Protein AF-F6D2Q3-F1 (afdb_monomer_lite)

Structure (mmCIF, N/CA/C/O backbone):
data_AF-F6D2Q3-F1
#
_entry.id   AF-F6D2Q3-F1
#
loop_
_atom_site.group_PDB
_atom_site.id
_atom_site.type_symbol
_atom_site.label_atom_id
_atom_site.label_alt_id
_atom_site.label_comp_id
_atom_site.label_asym_id
_atom_site.label_entity_id
_atom_site.label_seq_id
_atom_site.pdbx_PDB_ins_code
_atom_site.Cartn_x
_atom_site.Cartn_y
_atom_site.Cartn_z
_atom_site.occupancy
_atom_site.B_iso_or_equiv
_atom_site.auth_seq_id
_atom_site.auth_comp_id
_atom_site.auth_asym_id
_atom_site.auth_atom_id
_atom_site.pdbx_PDB_model_num
ATOM 1 N N . MET A 1 1 ? 29.803 0.596 -17.235 1.00 43.03 1 MET A N 1
ATOM 2 C CA . MET A 1 1 ? 29.755 -0.246 -16.021 1.00 43.03 1 MET A CA 1
ATOM 3 C C . MET A 1 1 ? 28.294 -0.286 -15.632 1.00 43.03 1 MET A C 1
ATOM 5 O O . MET A 1 1 ? 27.778 0.778 -15.332 1.00 43.03 1 MET A O 1
ATOM 9 N N . ALA A 1 2 ? 27.632 -1.438 -15.751 1.00 51.28 2 ALA A N 1
ATOM 10 C CA . ALA A 1 2 ? 26.243 -1.588 -15.322 1.00 51.28 2 ALA A CA 1
ATOM 11 C C . ALA A 1 2 ? 26.193 -1.492 -13.790 1.00 51.28 2 ALA A C 1
ATOM 13 O O . ALA A 1 2 ? 27.008 -2.123 -13.107 1.00 51.28 2 ALA A O 1
ATOM 14 N N . TYR A 1 3 ? 25.307 -0.657 -13.254 1.00 60.78 3 TYR A N 1
ATOM 15 C CA . TYR A 1 3 ? 25.154 -0.464 -11.813 1.00 60.78 3 TYR A CA 1
ATOM 16 C C . TYR A 1 3 ? 24.375 -1.631 -11.191 1.00 60.78 3 TYR A C 1
ATOM 18 O O . TYR A 1 3 ? 23.244 -1.446 -10.776 1.00 60.78 3 TYR A O 1
ATOM 26 N N . GLY A 1 4 ? 24.989 -2.816 -11.102 1.00 62.34 4 GLY A N 1
ATOM 27 C CA . GLY A 1 4 ? 24.396 -4.014 -10.486 1.00 62.34 4 GLY A CA 1
ATOM 28 C C . GLY A 1 4 ? 23.267 -4.657 -11.303 1.00 62.34 4 GLY A C 1
ATOM 29 O O . GLY A 1 4 ? 22.676 -4.021 -12.173 1.00 62.34 4 GLY A O 1
ATOM 30 N N . ASP A 1 5 ? 22.966 -5.925 -11.015 1.00 84.12 5 ASP A N 1
ATOM 31 C CA . ASP A 1 5 ? 21.833 -6.621 -11.632 1.00 84.12 5 ASP A CA 1
ATOM 32 C C . ASP A 1 5 ? 20.579 -6.320 -10.801 1.00 84.12 5 ASP A C 1
ATOM 34 O O . ASP A 1 5 ? 20.365 -6.890 -9.725 1.00 84.12 5 ASP A O 1
ATOM 38 N N . TRP A 1 6 ? 19.772 -5.370 -11.273 1.00 92.12 6 TRP A N 1
ATOM 39 C CA . TRP A 1 6 ? 18.524 -4.987 -10.619 1.00 92.12 6 TRP A CA 1
ATOM 40 C C . TRP A 1 6 ? 17.323 -5.643 -11.278 1.00 92.12 6 TRP A C 1
ATOM 42 O O . TRP A 1 6 ? 17.236 -5.759 -12.497 1.00 92.12 6 TRP A O 1
ATOM 52 N N . THR A 1 7 ? 16.352 -6.024 -10.457 1.00 94.44 7 THR A N 1
ATOM 53 C CA . THR A 1 7 ? 15.032 -6.465 -10.914 1.00 94.44 7 THR A CA 1
ATOM 54 C C . THR A 1 7 ? 13.964 -5.601 -10.259 1.00 94.44 7 THR A C 1
ATOM 56 O O . THR A 1 7 ? 13.900 -5.529 -9.034 1.00 94.44 7 THR A O 1
ATOM 59 N N . ILE A 1 8 ? 13.112 -4.959 -11.054 1.00 95.31 8 ILE A N 1
ATOM 60 C CA . ILE A 1 8 ? 12.055 -4.040 -10.620 1.00 95.31 8 ILE A CA 1
ATOM 61 C C . ILE A 1 8 ? 10.713 -4.655 -11.013 1.00 95.31 8 ILE A C 1
ATOM 63 O O . ILE A 1 8 ? 10.400 -4.780 -12.194 1.00 95.31 8 ILE A O 1
ATOM 67 N N . GLY A 1 9 ? 9.928 -5.108 -10.032 1.00 92.56 9 GLY A N 1
ATOM 68 C CA . GLY A 1 9 ? 8.623 -5.725 -10.302 1.00 92.56 9 GLY A CA 1
ATOM 69 C C . GLY A 1 9 ? 8.695 -7.006 -11.142 1.00 92.56 9 GLY A C 1
ATOM 70 O O . GLY A 1 9 ? 7.725 -7.368 -11.795 1.00 92.56 9 GLY A O 1
ATOM 71 N N . GLY A 1 10 ? 9.842 -7.693 -11.127 1.00 92.69 10 GLY A N 1
ATOM 72 C CA . GLY A 1 10 ? 10.096 -8.882 -11.948 1.00 92.69 10 GLY A CA 1
ATOM 73 C C . GLY A 1 10 ? 10.694 -8.594 -13.329 1.00 92.69 10 GLY A C 1
ATOM 74 O O . GLY A 1 10 ? 10.955 -9.540 -14.066 1.00 92.69 10 GLY A O 1
ATOM 75 N N . ILE A 1 11 ? 10.943 -7.327 -13.670 1.00 93.00 11 ILE A N 1
ATOM 76 C CA . ILE A 1 11 ? 11.552 -6.910 -14.938 1.00 93.00 11 ILE A CA 1
ATOM 77 C C . ILE A 1 11 ? 12.986 -6.449 -14.681 1.00 93.00 11 ILE A C 1
ATOM 79 O O . ILE A 1 11 ? 13.247 -5.726 -13.721 1.00 93.00 11 ILE A O 1
ATOM 83 N N . VAL A 1 12 ? 13.915 -6.863 -15.538 1.00 92.44 12 VAL A N 1
ATOM 84 C CA . VAL A 1 12 ? 15.300 -6.378 -15.538 1.00 92.44 12 VAL A CA 1
ATOM 85 C C . VAL A 1 12 ? 15.390 -5.256 -16.573 1.00 92.44 12 VAL A C 1
ATOM 87 O O . VAL A 1 12 ? 15.172 -5.552 -17.747 1.00 92.44 12 VAL A O 1
ATOM 90 N N . PRO A 1 13 ? 15.666 -3.997 -16.180 1.00 91.62 13 PRO A N 1
ATOM 91 C CA . PRO A 1 13 ? 15.904 -2.926 -17.146 1.00 91.62 13 PRO A CA 1
ATOM 92 C C . PRO A 1 13 ? 17.100 -3.278 -18.031 1.00 91.62 13 PRO A C 1
ATOM 94 O O . PRO A 1 13 ? 18.104 -3.783 -17.520 1.00 91.62 13 PRO A O 1
ATOM 97 N N . CYS A 1 14 ? 17.036 -2.998 -19.331 1.00 90.06 14 CYS A N 1
ATOM 98 C CA . CYS A 1 14 ? 18.114 -3.385 -20.238 1.00 90.06 14 CYS A CA 1
ATOM 99 C C . CYS A 1 14 ? 19.441 -2.699 -19.909 1.00 90.06 14 CYS A C 1
ATOM 101 O O . CYS A 1 14 ? 20.503 -3.305 -20.069 1.00 90.06 14 CYS A O 1
ATOM 103 N N . ASN A 1 15 ? 19.398 -1.453 -19.427 1.00 90.25 15 ASN A N 1
ATOM 104 C CA . ASN A 1 15 ? 20.582 -0.748 -18.967 1.00 90.25 15 ASN A CA 1
ATOM 105 C C . ASN A 1 15 ? 20.250 0.310 -17.905 1.00 90.25 15 ASN A C 1
ATOM 107 O O . ASN A 1 15 ? 19.375 1.153 -18.098 1.00 90.25 15 ASN A O 1
ATOM 111 N N . ILE A 1 16 ? 21.006 0.293 -16.805 1.00 91.94 16 ILE A N 1
ATOM 112 C CA . ILE A 1 16 ? 20.955 1.295 -15.733 1.00 91.94 16 ILE A CA 1
ATOM 113 C C . ILE A 1 16 ? 22.277 2.063 -15.758 1.00 91.94 16 ILE A C 1
ATOM 115 O O . ILE A 1 16 ? 23.339 1.516 -15.439 1.00 91.94 16 ILE A O 1
ATOM 119 N N . GLU A 1 17 ? 22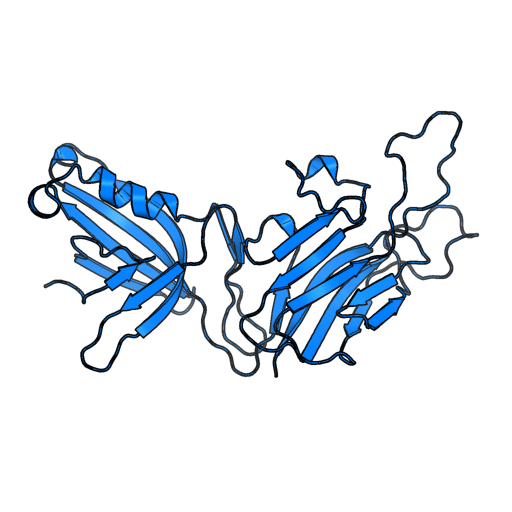.211 3.339 -16.135 1.00 90.94 17 GLU A N 1
ATOM 120 C CA . GLU A 1 17 ? 23.372 4.225 -16.233 1.00 90.94 17 GLU A CA 1
ATOM 121 C C . GLU A 1 17 ? 23.827 4.735 -14.874 1.00 90.94 17 GLU A C 1
ATOM 123 O O . GLU A 1 17 ? 25.025 4.915 -14.658 1.00 90.94 17 GLU A O 1
ATOM 128 N N . SER A 1 18 ? 22.886 5.005 -13.971 1.00 91.75 18 SER A N 1
ATOM 129 C CA . SER A 1 18 ? 23.170 5.408 -12.597 1.00 91.75 18 SER A CA 1
ATOM 130 C C . SER A 1 18 ? 21.940 5.250 -11.705 1.00 91.75 18 SER A C 1
ATOM 132 O O . SER A 1 18 ? 20.841 4.954 -12.171 1.00 91.75 18 SER A O 1
ATOM 134 N N . LEU A 1 19 ? 22.139 5.421 -10.399 1.00 92.69 19 LEU A N 1
ATOM 135 C CA . LEU A 1 19 ? 21.089 5.296 -9.401 1.00 92.69 19 LEU A CA 1
ATOM 136 C C . LEU A 1 19 ? 21.297 6.307 -8.272 1.00 92.69 19 LEU A C 1
ATOM 138 O O . LEU A 1 19 ? 22.409 6.460 -7.759 1.00 92.69 19 LEU A O 1
ATOM 142 N N . GLU A 1 20 ? 20.207 6.940 -7.854 1.00 94.38 20 GLU A N 1
ATOM 143 C CA . GLU A 1 20 ? 20.144 7.833 -6.703 1.00 94.38 20 GLU A CA 1
ATOM 144 C C . GLU A 1 20 ? 19.273 7.203 -5.606 1.00 94.38 20 GLU A C 1
ATOM 146 O O . GLU A 1 20 ? 18.170 6.728 -5.868 1.00 94.38 20 GLU A O 1
ATOM 151 N N . LYS A 1 21 ? 19.764 7.179 -4.358 1.00 92.00 21 LYS A N 1
ATOM 152 C CA . LYS A 1 21 ? 18.972 6.771 -3.184 1.00 92.00 21 LYS A CA 1
ATOM 153 C C . LYS A 1 21 ? 18.791 7.985 -2.275 1.00 92.00 21 LYS A C 1
ATOM 155 O O . LYS A 1 21 ? 19.776 8.485 -1.731 1.00 92.00 21 LYS A O 1
ATOM 160 N N . ASP A 1 22 ? 17.549 8.396 -2.045 1.00 92.62 22 ASP A N 1
ATOM 161 C CA . ASP A 1 22 ? 17.174 9.351 -1.003 1.00 92.62 22 ASP A CA 1
ATOM 162 C C . ASP A 1 22 ? 16.583 8.585 0.192 1.00 92.62 22 ASP A C 1
ATOM 164 O O . ASP A 1 22 ? 15.390 8.267 0.212 1.00 92.62 22 ASP A O 1
ATOM 168 N N . PRO A 1 23 ? 17.385 8.271 1.225 1.00 86.94 23 PRO A N 1
ATOM 169 C CA . PRO A 1 23 ? 16.904 7.521 2.378 1.00 86.94 23 PRO A CA 1
ATOM 170 C C . PRO A 1 23 ? 15.973 8.325 3.294 1.00 86.94 23 PRO A C 1
ATOM 172 O O . PRO A 1 23 ? 15.258 7.723 4.097 1.00 86.94 23 PRO A O 1
ATOM 175 N N . ILE A 1 24 ? 15.976 9.661 3.209 1.00 85.25 24 ILE A N 1
ATOM 176 C CA . ILE A 1 24 ? 15.128 10.523 4.043 1.00 85.25 24 ILE A CA 1
ATOM 177 C C . ILE A 1 24 ? 13.691 10.449 3.543 1.00 85.25 24 ILE A C 1
ATOM 179 O O . ILE A 1 24 ? 12.775 10.252 4.345 1.00 85.25 24 ILE A O 1
ATOM 183 N N . ASN A 1 25 ? 13.505 10.553 2.228 1.00 87.69 25 ASN A N 1
ATOM 184 C CA . ASN A 1 25 ? 12.195 10.427 1.593 1.00 87.69 25 ASN A CA 1
ATOM 185 C C . ASN A 1 25 ? 11.858 8.981 1.204 1.00 87.69 25 ASN A C 1
ATOM 187 O O . ASN A 1 25 ? 10.707 8.688 0.899 1.00 87.69 25 ASN A O 1
ATOM 191 N N . ARG A 1 26 ? 12.833 8.068 1.327 1.00 93.25 26 ARG A N 1
ATOM 192 C CA . ARG A 1 26 ? 12.727 6.635 1.010 1.00 93.25 26 ARG A CA 1
ATOM 193 C C . ARG A 1 26 ? 12.394 6.421 -0.462 1.00 93.25 26 ARG A C 1
ATOM 195 O O . ARG A 1 26 ? 11.489 5.664 -0.806 1.00 93.25 26 ARG A O 1
ATOM 202 N N . ILE A 1 27 ? 13.147 7.111 -1.308 1.00 95.44 27 ILE A N 1
ATOM 203 C CA . ILE A 1 27 ? 13.016 7.080 -2.759 1.00 95.44 27 ILE A CA 1
ATOM 204 C C . ILE A 1 27 ? 14.290 6.479 -3.354 1.00 95.44 27 ILE A C 1
ATOM 206 O O . ILE A 1 27 ? 15.398 6.741 -2.880 1.00 95.44 27 ILE A O 1
ATOM 210 N N . ILE A 1 28 ? 14.123 5.652 -4.377 1.00 95.44 28 ILE A N 1
ATOM 211 C CA . ILE A 1 28 ? 15.188 5.202 -5.267 1.00 95.44 28 ILE A CA 1
ATOM 212 C C . ILE A 1 28 ? 14.817 5.673 -6.669 1.00 95.44 28 ILE A C 1
ATOM 214 O O . ILE A 1 28 ? 13.726 5.363 -7.151 1.00 95.44 28 ILE A O 1
ATOM 218 N N . THR A 1 29 ? 15.731 6.391 -7.310 1.00 96.88 29 THR A N 1
ATOM 219 C CA . THR A 1 29 ? 15.611 6.798 -8.708 1.00 96.88 29 THR A CA 1
ATOM 220 C C . THR A 1 29 ? 16.605 6.002 -9.538 1.00 96.88 29 THR A C 1
ATOM 222 O O . THR A 1 29 ? 17.806 6.006 -9.255 1.00 96.88 29 THR A O 1
ATOM 225 N N . PHE A 1 30 ? 16.101 5.305 -10.550 1.00 96.06 30 PHE A N 1
ATOM 226 C CA . PHE A 1 30 ? 16.911 4.598 -11.535 1.00 96.06 30 PHE A CA 1
ATOM 227 C C . PHE A 1 30 ? 17.004 5.452 -12.788 1.00 96.06 30 PHE A C 1
ATOM 229 O O . PHE A 1 30 ? 15.969 5.762 -13.368 1.00 96.06 30 PHE A O 1
ATOM 236 N N . HIS A 1 31 ? 18.223 5.792 -13.197 1.00 95.00 31 HIS A N 1
ATOM 237 C CA . HIS A 1 31 ? 18.485 6.461 -14.465 1.00 95.00 31 HIS A CA 1
ATOM 238 C C . HIS A 1 31 ? 18.822 5.388 -15.499 1.00 95.00 31 HIS A C 1
ATOM 240 O O . HIS A 1 31 ? 19.898 4.779 -15.446 1.00 95.00 31 HIS A O 1
ATOM 246 N N . CYS A 1 32 ? 17.880 5.117 -16.391 1.00 93.62 32 CYS A N 1
ATOM 247 C CA . CYS A 1 32 ? 17.916 4.004 -17.327 1.00 93.62 32 CYS A CA 1
ATOM 248 C C . CYS A 1 32 ? 18.029 4.483 -18.774 1.00 93.62 32 CYS A C 1
ATOM 250 O O . CYS A 1 32 ? 17.691 5.619 -19.113 1.00 93.62 32 CYS A O 1
ATOM 252 N N . VAL A 1 33 ? 18.459 3.566 -19.638 1.00 92.88 33 VAL A N 1
ATOM 253 C CA . VAL A 1 33 ? 18.417 3.733 -21.092 1.00 92.88 33 VAL A CA 1
ATOM 254 C C . VAL A 1 33 ? 17.812 2.490 -21.703 1.00 92.88 33 VAL A C 1
ATOM 256 O O . VAL A 1 33 ? 18.384 1.411 -21.560 1.00 92.88 33 VAL A O 1
ATOM 259 N N . ALA A 1 34 ? 16.695 2.672 -22.402 1.00 92.38 34 ALA A N 1
ATOM 260 C CA . ALA A 1 34 ? 16.106 1.674 -23.278 1.00 92.38 34 ALA A CA 1
ATOM 261 C C . ALA A 1 34 ? 16.750 1.821 -24.658 1.00 92.38 34 ALA A C 1
ATOM 263 O O . ALA A 1 34 ? 16.515 2.819 -25.333 1.00 92.38 34 ALA A O 1
ATOM 264 N N . ASP A 1 35 ? 17.589 0.868 -25.050 1.00 90.00 35 ASP A N 1
ATOM 265 C CA . ASP A 1 35 ? 18.345 0.896 -26.307 1.00 90.00 35 ASP A CA 1
ATOM 266 C C . ASP A 1 35 ? 17.835 -0.211 -27.237 1.00 90.00 35 ASP A C 1
ATOM 268 O O . ASP A 1 35 ? 17.754 -1.376 -26.833 1.00 90.00 35 ASP A O 1
ATOM 272 N N . TYR A 1 36 ? 17.480 0.154 -28.469 1.00 88.88 36 TYR A N 1
ATOM 273 C CA . TYR A 1 36 ? 16.934 -0.760 -29.467 1.00 88.88 36 TYR A CA 1
ATOM 274 C C . TYR A 1 36 ? 17.883 -1.928 -29.759 1.00 88.88 36 TYR A C 1
ATOM 276 O O . TYR A 1 36 ? 17.439 -3.073 -29.819 1.00 88.88 36 TYR A O 1
ATOM 284 N N . ASP A 1 37 ? 19.187 -1.672 -29.896 1.00 85.75 37 ASP A N 1
ATOM 285 C CA . ASP A 1 37 ? 20.172 -2.703 -30.240 1.00 85.75 37 ASP A CA 1
ATOM 286 C C . ASP A 1 37 ? 20.348 -3.721 -29.102 1.00 85.75 37 ASP A C 1
ATOM 288 O O . ASP A 1 37 ? 20.705 -4.878 -29.342 1.00 85.75 37 ASP A O 1
ATOM 292 N N . LEU A 1 38 ? 20.094 -3.306 -27.856 1.00 84.44 38 LEU A N 1
ATOM 293 C CA . LEU A 1 38 ? 20.132 -4.184 -26.684 1.00 84.44 38 LEU A CA 1
ATOM 294 C C . LEU A 1 38 ? 18.818 -4.944 -26.472 1.00 84.44 38 LEU A C 1
ATOM 296 O O . LEU A 1 38 ? 18.845 -6.087 -26.011 1.00 84.44 38 LEU A O 1
ATOM 300 N N . LEU A 1 39 ? 17.686 -4.312 -26.780 1.00 86.75 39 LEU A N 1
ATOM 301 C CA . LEU A 1 39 ? 16.348 -4.870 -26.581 1.00 86.75 39 LEU A CA 1
ATOM 302 C C . LEU A 1 39 ? 15.875 -5.751 -27.746 1.00 86.75 39 LEU A C 1
ATOM 304 O O . LEU A 1 39 ? 15.015 -6.605 -27.534 1.00 86.75 39 LEU A O 1
ATOM 308 N N . ASP A 1 40 ? 16.402 -5.532 -28.956 1.00 87.06 40 ASP A N 1
ATOM 309 C CA . ASP A 1 40 ? 15.858 -6.048 -30.226 1.00 87.06 40 ASP A CA 1
ATOM 310 C C . ASP A 1 40 ? 14.348 -5.744 -30.372 1.00 87.06 40 ASP A C 1
ATOM 312 O O . ASP A 1 40 ? 13.553 -6.543 -30.873 1.00 87.06 40 ASP A O 1
ATOM 316 N N . ALA A 1 41 ? 13.929 -4.585 -29.852 1.00 88.25 41 ALA A N 1
ATOM 317 C CA . ALA A 1 41 ? 12.547 -4.122 -29.798 1.00 88.25 41 ALA A CA 1
ATOM 318 C C . ALA A 1 41 ? 12.489 -2.595 -29.640 1.00 88.25 41 ALA A C 1
ATOM 320 O O . ALA A 1 41 ? 13.456 -1.970 -29.211 1.00 88.25 41 ALA A O 1
ATOM 321 N N . ASP A 1 42 ? 11.329 -1.999 -29.939 1.00 90.12 42 ASP A N 1
ATOM 322 C CA . ASP A 1 42 ? 11.083 -0.571 -29.696 1.00 90.12 42 ASP A CA 1
ATOM 323 C C . ASP A 1 42 ? 11.341 -0.234 -28.208 1.00 90.12 42 ASP A C 1
ATOM 325 O O . ASP A 1 42 ? 10.671 -0.835 -27.350 1.00 90.12 42 ASP A O 1
ATOM 329 N N . PRO A 1 43 ? 12.244 0.722 -27.892 1.00 91.81 43 PRO A N 1
ATOM 330 C CA . PRO A 1 43 ? 12.537 1.180 -26.531 1.00 91.81 43 PRO A CA 1
ATOM 331 C C . PRO A 1 43 ? 11.298 1.495 -25.683 1.00 91.81 43 PRO A C 1
ATOM 333 O O . PRO A 1 43 ? 11.275 1.258 -24.473 1.00 91.81 43 PRO A O 1
ATOM 336 N N . ARG A 1 44 ? 10.218 1.970 -26.316 1.00 93.38 44 ARG A N 1
ATOM 337 C CA . ARG A 1 44 ? 8.947 2.297 -25.648 1.00 93.38 44 ARG A CA 1
ATOM 338 C C . ARG A 1 44 ? 8.277 1.082 -25.018 1.00 93.38 44 ARG A C 1
ATOM 340 O O . ARG A 1 44 ? 7.511 1.234 -24.070 1.00 93.38 44 ARG A O 1
ATOM 347 N N . THR A 1 45 ? 8.562 -0.118 -25.521 1.00 92.12 45 THR A N 1
ATOM 348 C CA . THR A 1 45 ? 7.987 -1.367 -25.008 1.00 92.12 45 THR A CA 1
ATOM 349 C C . THR A 1 45 ? 8.439 -1.632 -23.578 1.00 92.12 45 THR A C 1
ATOM 351 O O . THR A 1 45 ? 7.608 -1.966 -22.740 1.00 92.12 45 THR A O 1
ATOM 354 N N . GLU A 1 46 ? 9.728 -1.451 -23.281 1.00 93.00 46 GLU A N 1
ATOM 355 C CA . GLU A 1 46 ? 10.260 -1.614 -21.924 1.00 93.00 46 GLU A CA 1
ATOM 356 C C . GLU A 1 46 ? 9.661 -0.570 -20.974 1.00 93.00 46 GLU A C 1
ATOM 358 O O . GLU A 1 46 ? 9.135 -0.909 -19.914 1.00 93.00 46 GLU A O 1
ATOM 363 N N . ILE A 1 47 ? 9.678 0.697 -21.391 1.00 93.94 47 ILE A N 1
ATOM 364 C CA . ILE A 1 47 ? 9.166 1.826 -20.605 1.00 93.94 47 ILE A CA 1
ATOM 365 C C . ILE A 1 47 ? 7.691 1.609 -20.244 1.00 93.94 47 ILE A C 1
ATOM 367 O O . ILE A 1 47 ? 7.301 1.805 -19.092 1.00 93.94 47 ILE A O 1
ATOM 371 N N . ALA A 1 48 ? 6.881 1.133 -21.195 1.00 94.06 48 ALA A N 1
ATOM 372 C CA . ALA A 1 48 ? 5.468 0.841 -20.975 1.00 94.06 48 ALA A CA 1
ATOM 373 C C . ALA A 1 48 ? 5.232 -0.250 -19.916 1.00 94.06 48 ALA A C 1
ATOM 375 O O . ALA A 1 48 ? 4.206 -0.223 -19.236 1.00 94.06 48 ALA A O 1
ATOM 376 N N . LEU A 1 49 ? 6.163 -1.198 -19.737 1.00 94.56 49 LEU A N 1
ATOM 377 C CA . LEU A 1 49 ? 6.045 -2.208 -18.682 1.00 94.56 49 LEU A CA 1
ATOM 378 C C . LEU A 1 49 ? 6.193 -1.588 -17.288 1.00 94.56 49 LEU A C 1
ATOM 380 O O . LEU A 1 49 ? 5.462 -1.965 -16.371 1.00 94.56 49 LEU A O 1
ATOM 384 N N . PHE A 1 50 ? 7.114 -0.636 -17.124 1.00 95.94 50 PHE A N 1
ATOM 385 C CA . PHE A 1 50 ? 7.290 0.082 -15.861 1.00 95.94 50 PHE A CA 1
ATOM 386 C C . PHE A 1 50 ? 6.151 1.067 -15.601 1.00 95.94 50 PHE A C 1
ATOM 388 O O . PHE A 1 50 ? 5.645 1.124 -14.480 1.00 95.94 50 PHE A O 1
ATOM 395 N N . ASP A 1 51 ? 5.701 1.782 -16.633 1.00 94.00 51 ASP A N 1
ATOM 396 C CA . ASP A 1 51 ? 4.583 2.725 -16.532 1.00 94.00 51 ASP A CA 1
ATOM 397 C C . ASP A 1 51 ? 3.276 2.011 -16.145 1.00 94.00 51 ASP A C 1
ATOM 399 O O . ASP A 1 51 ? 2.532 2.477 -15.287 1.00 94.00 51 ASP A O 1
ATOM 403 N N . ALA A 1 52 ? 3.051 0.793 -16.652 1.00 92.88 52 ALA A N 1
ATOM 404 C CA . ALA A 1 52 ? 1.911 -0.041 -16.261 1.00 92.88 52 ALA A CA 1
ATOM 405 C C . ALA A 1 52 ? 1.917 -0.467 -14.776 1.00 92.88 52 ALA A C 1
ATOM 407 O O . ALA A 1 52 ? 0.890 -0.912 -14.258 1.00 92.88 52 ALA A O 1
ATOM 408 N N . MET A 1 53 ? 3.057 -0.362 -14.086 1.00 94.00 53 MET A N 1
ATOM 409 C CA . MET A 1 53 ? 3.174 -0.613 -12.646 1.00 94.00 53 MET A CA 1
ATOM 410 C C . MET A 1 53 ? 3.081 0.668 -11.804 1.00 94.00 53 MET A C 1
ATOM 412 O O . MET A 1 53 ? 2.989 0.565 -10.574 1.00 94.00 53 MET A O 1
ATOM 416 N N . ALA A 1 54 ? 3.115 1.848 -12.431 1.00 93.38 54 ALA A N 1
ATOM 417 C CA . ALA A 1 54 ? 3.102 3.125 -11.737 1.00 93.38 54 ALA A CA 1
ATOM 418 C C . ALA A 1 54 ? 1.795 3.336 -10.959 1.00 93.38 54 ALA A C 1
ATOM 420 O O . ALA A 1 54 ? 0.704 2.941 -11.370 1.00 93.38 54 ALA A O 1
ATOM 421 N N . CYS A 1 55 ? 1.922 3.947 -9.788 1.00 89.62 55 CYS A N 1
ATOM 422 C CA . CYS A 1 55 ? 0.826 4.237 -8.881 1.00 89.62 55 CYS A CA 1
ATOM 423 C C . CYS A 1 55 ? 0.409 5.699 -9.029 1.00 89.62 55 CYS A C 1
ATOM 425 O O . CYS A 1 55 ? 1.241 6.596 -9.092 1.00 89.62 55 CYS A O 1
ATOM 427 N N . GLN A 1 56 ? -0.897 5.951 -9.005 1.00 86.06 56 GLN A N 1
ATOM 428 C CA . GLN A 1 56 ? -1.454 7.305 -9.065 1.00 86.06 56 GLN A CA 1
ATOM 429 C C . GLN A 1 56 ? -1.249 8.071 -7.756 1.00 86.06 56 GLN A C 1
ATOM 431 O O . GLN A 1 56 ? -1.083 9.288 -7.761 1.00 86.06 56 GLN A O 1
ATOM 436 N N . ILE A 1 57 ? -1.304 7.356 -6.630 1.00 83.06 57 ILE A N 1
ATOM 437 C CA . ILE A 1 57 ? -1.059 7.896 -5.291 1.00 83.06 57 ILE A CA 1
ATOM 438 C C . ILE A 1 57 ? -0.151 6.923 -4.554 1.00 83.06 57 ILE A C 1
ATOM 440 O O . ILE A 1 57 ? -0.394 5.715 -4.576 1.00 83.06 57 ILE A O 1
ATOM 444 N N . ILE A 1 58 ? 0.859 7.461 -3.874 1.00 86.75 58 ILE A N 1
ATOM 445 C CA . ILE A 1 58 ? 1.717 6.729 -2.948 1.00 86.75 58 ILE A CA 1
ATOM 446 C C . ILE A 1 58 ? 1.783 7.513 -1.641 1.00 86.75 58 ILE A C 1
ATOM 448 O O . ILE A 1 58 ? 2.262 8.643 -1.615 1.00 86.75 58 ILE A O 1
ATOM 452 N N . ASN A 1 59 ? 1.365 6.883 -0.547 1.00 83.44 59 ASN A N 1
ATOM 453 C CA . ASN A 1 59 ? 1.684 7.341 0.799 1.00 83.44 59 ASN A CA 1
ATOM 454 C C . ASN A 1 59 ? 2.792 6.456 1.364 1.00 83.44 59 ASN A C 1
ATOM 456 O O . ASN A 1 59 ? 2.683 5.230 1.351 1.00 83.44 59 ASN A O 1
ATOM 460 N N . ASN A 1 60 ? 3.852 7.083 1.872 1.00 83.38 60 ASN A N 1
ATOM 461 C CA . ASN A 1 60 ? 4.999 6.409 2.482 1.00 83.38 60 ASN A CA 1
ATOM 462 C C . ASN A 1 60 ? 5.388 7.098 3.796 1.00 83.38 60 ASN A C 1
ATOM 464 O O . ASN A 1 60 ? 6.544 7.493 4.013 1.00 83.38 60 ASN A O 1
ATOM 468 N N . ASP A 1 61 ? 4.385 7.307 4.646 1.00 76.38 61 ASP A N 1
ATOM 469 C CA . ASP A 1 61 ? 4.526 8.067 5.880 1.00 76.38 61 ASP A CA 1
ATOM 470 C C . ASP A 1 61 ? 5.436 7.358 6.884 1.00 76.38 61 ASP A C 1
ATOM 472 O O . ASP A 1 61 ? 5.446 6.129 7.029 1.00 76.38 61 ASP A O 1
ATOM 476 N N . GLN A 1 62 ? 6.208 8.166 7.611 1.00 76.06 62 GLN A N 1
ATOM 477 C CA . GLN A 1 62 ? 7.042 7.677 8.694 1.00 76.06 62 GLN A CA 1
ATOM 478 C C . GLN A 1 62 ? 6.172 7.196 9.856 1.00 76.06 62 GLN A C 1
ATOM 480 O O . GLN A 1 62 ? 5.237 7.863 10.298 1.00 76.06 62 GLN A O 1
ATOM 485 N N . LEU A 1 63 ? 6.535 6.044 10.406 1.00 72.62 63 LEU A N 1
ATOM 486 C CA . LEU A 1 63 ? 5.804 5.429 11.505 1.00 72.62 63 LEU A CA 1
ATOM 487 C C . LEU A 1 63 ? 6.361 5.878 12.852 1.00 72.62 63 LEU A C 1
ATOM 489 O O . LEU A 1 63 ? 7.548 6.179 12.990 1.00 72.62 63 LEU A O 1
ATOM 493 N N . LEU A 1 64 ? 5.507 5.846 13.879 1.00 62.59 64 LEU A N 1
ATOM 494 C CA . LEU A 1 64 ? 5.823 6.337 15.228 1.00 62.59 64 LEU A CA 1
ATOM 495 C C . LEU A 1 64 ? 7.085 5.715 15.853 1.00 62.59 64 LEU A C 1
ATOM 497 O O . LEU A 1 64 ? 7.763 6.386 16.624 1.00 62.59 64 LEU A O 1
ATOM 501 N N . ASN A 1 65 ? 7.430 4.473 15.497 1.00 65.31 65 ASN A N 1
ATOM 502 C CA . ASN A 1 65 ? 8.602 3.755 16.022 1.00 65.31 65 ASN A CA 1
ATOM 503 C C . ASN A 1 65 ? 9.702 3.538 14.963 1.00 65.31 65 ASN A C 1
ATOM 505 O O . ASN A 1 65 ? 10.500 2.599 15.044 1.00 65.31 65 ASN A O 1
ATOM 509 N N . GLY A 1 66 ? 9.743 4.416 13.959 1.00 68.00 66 GLY A N 1
ATOM 510 C CA . GLY A 1 66 ? 10.627 4.296 12.807 1.00 68.00 66 GLY A CA 1
ATOM 511 C C . GLY A 1 66 ? 10.089 3.329 11.754 1.00 68.00 66 GLY A C 1
ATOM 512 O O . GLY A 1 66 ? 9.130 2.591 11.985 1.00 68.00 66 GLY A O 1
ATOM 513 N N . GLY A 1 67 ? 10.722 3.348 10.585 1.00 78.56 67 GLY A N 1
ATOM 514 C CA . GLY A 1 67 ? 10.214 2.669 9.399 1.00 78.56 67 GLY A CA 1
ATOM 515 C C . GLY A 1 67 ? 9.137 3.472 8.666 1.00 78.56 67 GLY A C 1
ATOM 516 O O . GLY A 1 67 ? 8.797 4.595 9.053 1.00 78.56 67 GLY A O 1
ATOM 517 N N . SER A 1 68 ? 8.594 2.867 7.619 1.00 83.06 68 SER A N 1
ATOM 518 C CA . SER A 1 68 ? 7.526 3.410 6.785 1.00 83.06 68 SER A CA 1
ATOM 519 C C . SER A 1 68 ? 6.670 2.278 6.228 1.00 83.06 68 SER A C 1
ATOM 521 O O . SER A 1 68 ? 7.081 1.114 6.249 1.00 83.06 68 SER A O 1
ATOM 523 N N . LYS A 1 69 ? 5.474 2.614 5.750 1.00 81.19 69 LYS A N 1
ATOM 524 C CA . LYS A 1 69 ? 4.576 1.664 5.097 1.00 81.19 69 LYS A CA 1
ATOM 525 C C . LYS A 1 69 ? 4.036 2.274 3.821 1.00 81.19 69 LYS A C 1
ATOM 527 O O . LYS A 1 69 ? 3.583 3.414 3.864 1.00 81.19 69 LYS A O 1
ATOM 532 N N . LEU A 1 70 ? 4.073 1.516 2.729 1.00 85.19 70 LEU A N 1
ATOM 533 C CA . LEU A 1 70 ? 3.491 1.953 1.474 1.00 85.19 70 LEU A CA 1
ATOM 534 C C . LEU A 1 70 ? 1.992 1.689 1.493 1.00 85.19 70 LEU A C 1
ATOM 536 O O . LEU A 1 70 ? 1.532 0.602 1.847 1.00 85.19 70 LEU A O 1
ATOM 540 N N . GLN A 1 71 ? 1.243 2.699 1.076 1.00 80.88 71 GLN A N 1
ATOM 541 C CA . GLN A 1 71 ? -0.161 2.588 0.715 1.00 80.88 71 GLN A CA 1
ATOM 542 C C . GLN A 1 71 ? -0.299 3.199 -0.678 1.00 80.88 71 GLN A C 1
ATOM 544 O O . GLN A 1 71 ? 0.136 4.331 -0.889 1.00 80.88 71 GLN A O 1
ATOM 549 N N . VAL A 1 72 ? -0.854 2.454 -1.636 1.00 83.75 72 VAL A N 1
ATOM 550 C CA . VAL A 1 72 ? -0.831 2.859 -3.052 1.00 83.75 72 VAL A CA 1
ATOM 551 C C . VAL A 1 72 ? -2.197 2.774 -3.717 1.00 83.75 72 VAL A C 1
ATOM 553 O O . VAL A 1 72 ? -2.962 1.860 -3.415 1.00 83.75 72 VAL A O 1
ATOM 556 N N . GLN A 1 73 ? -2.470 3.693 -4.647 1.00 80.06 73 GLN A N 1
ATOM 557 C CA . GLN A 1 73 ? -3.668 3.712 -5.494 1.00 80.06 73 GLN A CA 1
ATOM 558 C C . GLN A 1 73 ? -3.323 3.499 -6.966 1.00 80.06 73 GLN A C 1
ATOM 560 O O . GLN A 1 73 ? -2.374 4.093 -7.473 1.00 80.06 73 GLN A O 1
ATOM 565 N N . GLY A 1 74 ? -4.156 2.731 -7.677 1.00 77.25 74 GLY A N 1
ATOM 566 C CA . GLY A 1 74 ? -4.131 2.669 -9.144 1.00 77.25 74 GLY A CA 1
ATOM 567 C C . GLY A 1 74 ? -2.910 1.966 -9.746 1.00 77.25 74 GLY A C 1
ATOM 568 O O . GLY A 1 74 ? -2.702 2.081 -10.944 1.00 77.25 74 GLY A O 1
ATOM 569 N N . GLY A 1 75 ? -2.137 1.246 -8.929 1.00 83.56 75 GLY A N 1
ATOM 570 C CA . GLY A 1 75 ? -0.939 0.505 -9.320 1.00 83.56 75 GLY A CA 1
ATOM 571 C C . GLY A 1 75 ? -0.618 -0.600 -8.310 1.00 83.56 75 GLY A C 1
ATOM 572 O O . GLY A 1 75 ? -1.485 -1.002 -7.527 1.00 83.56 75 GLY A O 1
ATOM 573 N N . ASN A 1 76 ? 0.623 -1.094 -8.313 1.00 84.62 76 ASN A N 1
ATOM 574 C CA . ASN A 1 76 ? 1.017 -2.270 -7.533 1.00 84.62 76 ASN A CA 1
ATOM 575 C C . ASN A 1 76 ? 2.134 -1.969 -6.528 1.00 84.62 76 ASN A C 1
ATOM 577 O O . ASN A 1 76 ? 3.095 -1.265 -6.832 1.00 84.62 76 ASN A O 1
ATOM 581 N N . ILE A 1 77 ? 2.052 -2.603 -5.354 1.00 89.88 77 ILE A N 1
ATOM 582 C CA . ILE A 1 77 ? 3.237 -2.803 -4.518 1.00 89.88 77 ILE A CA 1
ATOM 583 C C . ILE A 1 77 ? 4.069 -3.899 -5.185 1.00 89.88 77 ILE A C 1
ATOM 585 O O . ILE A 1 77 ? 3.600 -5.020 -5.384 1.00 89.88 77 ILE A O 1
ATOM 589 N N . ILE A 1 78 ? 5.300 -3.561 -5.535 1.00 93.88 78 ILE A N 1
ATOM 590 C CA . ILE A 1 78 ? 6.254 -4.419 -6.226 1.00 93.88 78 ILE A CA 1
ATOM 591 C C . ILE A 1 78 ? 7.442 -4.751 -5.323 1.00 93.88 78 ILE A C 1
ATOM 593 O O . ILE A 1 78 ? 7.640 -4.172 -4.254 1.00 93.88 78 ILE A O 1
ATOM 597 N N . THR A 1 79 ? 8.262 -5.696 -5.773 1.00 95.12 79 THR A N 1
ATOM 598 C CA . THR A 1 79 ? 9.573 -5.955 -5.175 1.00 95.12 79 THR A CA 1
ATOM 599 C C . THR A 1 79 ? 10.658 -5.409 -6.090 1.00 95.12 79 THR A C 1
ATOM 601 O O . THR A 1 79 ? 10.659 -5.698 -7.287 1.00 95.12 79 THR A O 1
ATOM 604 N N . ILE A 1 80 ? 11.580 -4.635 -5.523 1.00 95.06 80 ILE A N 1
ATOM 605 C CA . ILE A 1 80 ? 12.826 -4.227 -6.174 1.00 95.06 80 ILE A CA 1
ATOM 606 C C . ILE A 1 80 ? 13.956 -5.041 -5.553 1.00 95.06 80 ILE A C 1
ATOM 608 O O . ILE A 1 80 ? 14.075 -5.088 -4.332 1.00 95.06 80 ILE A O 1
ATOM 612 N N . THR A 1 81 ? 14.771 -5.686 -6.378 1.00 94.19 81 THR A N 1
ATOM 613 C CA . THR A 1 81 ? 15.867 -6.556 -5.941 1.00 94.19 81 THR A CA 1
ATOM 614 C C . THR A 1 81 ? 17.185 -6.040 -6.493 1.00 94.19 81 THR A C 1
ATOM 616 O O . THR A 1 81 ? 17.298 -5.842 -7.699 1.00 94.19 81 THR A O 1
ATOM 619 N N . GLU A 1 82 ? 18.162 -5.838 -5.614 1.00 91.50 82 GLU A N 1
ATOM 620 C CA . GLU A 1 82 ? 19.566 -5.589 -5.942 1.00 91.50 82 GLU A CA 1
ATOM 621 C C . GLU A 1 82 ? 20.321 -6.911 -5.773 1.00 91.50 82 GLU A C 1
ATOM 623 O O . GLU A 1 82 ? 20.508 -7.368 -4.639 1.00 91.50 82 GLU A O 1
ATOM 628 N N . ALA A 1 83 ? 20.735 -7.550 -6.869 1.00 87.75 83 ALA A N 1
ATOM 629 C CA . ALA A 1 83 ? 21.547 -8.753 -6.761 1.00 87.75 83 ALA A CA 1
ATOM 630 C C . ALA A 1 83 ? 22.968 -8.369 -6.340 1.00 87.75 83 ALA A C 1
ATOM 632 O O . ALA A 1 83 ? 23.645 -7.576 -7.003 1.00 87.75 83 ALA A O 1
ATOM 633 N N . THR A 1 84 ? 23.440 -8.934 -5.229 1.00 83.69 84 THR A N 1
ATOM 634 C CA . THR A 1 84 ? 24.801 -8.682 -4.743 1.00 83.69 84 THR A CA 1
ATOM 635 C C . THR A 1 84 ? 25.564 -9.989 -4.557 1.00 83.69 84 THR A C 1
ATOM 637 O O . THR A 1 84 ? 24.965 -11.015 -4.226 1.00 83.69 84 THR A O 1
ATOM 640 N N . PRO A 1 85 ? 26.907 -9.983 -4.668 1.00 80.69 85 PRO A N 1
ATOM 641 C CA . PRO A 1 85 ? 27.713 -11.176 -4.402 1.00 80.69 85 PRO A CA 1
ATOM 642 C C . PRO A 1 85 ? 27.515 -11.776 -2.997 1.00 80.69 85 PRO A C 1
ATOM 644 O O . PRO A 1 85 ? 27.847 -12.939 -2.778 1.00 80.69 85 PRO A O 1
ATOM 647 N N . GLY A 1 86 ? 27.013 -10.987 -2.037 1.00 79.44 86 GLY A N 1
ATOM 648 C CA . GLY A 1 86 ? 26.746 -11.400 -0.656 1.00 79.44 86 GLY A CA 1
ATOM 649 C C . GLY A 1 86 ? 25.307 -11.854 -0.387 1.00 79.44 86 GLY A C 1
ATOM 650 O O . GLY A 1 86 ? 24.994 -12.162 0.763 1.00 79.44 86 GLY A O 1
ATOM 651 N N . GLY A 1 87 ? 24.456 -11.898 -1.416 1.00 82.75 87 GLY A N 1
ATOM 652 C CA . GLY A 1 87 ? 23.024 -12.176 -1.321 1.00 82.75 87 GLY A CA 1
ATOM 653 C C . GLY A 1 87 ? 22.170 -10.976 -1.729 1.00 82.75 87 GLY A C 1
ATOM 654 O O . GLY A 1 87 ? 22.582 -9.822 -1.598 1.00 82.75 87 GLY A O 1
ATOM 655 N N . ASP A 1 88 ? 20.979 -11.256 -2.238 1.00 88.62 88 ASP A N 1
ATOM 656 C CA . ASP A 1 88 ? 20.103 -10.233 -2.800 1.00 88.62 88 ASP A CA 1
ATOM 657 C C . ASP A 1 88 ? 19.525 -9.319 -1.713 1.00 88.62 88 ASP A C 1
ATOM 659 O O . ASP A 1 88 ? 19.099 -9.774 -0.646 1.00 88.62 88 ASP A O 1
ATOM 663 N N . ILE A 1 89 ? 19.485 -8.016 -1.995 1.00 89.56 89 ILE A N 1
ATOM 664 C CA . ILE A 1 89 ? 18.820 -7.025 -1.148 1.00 89.56 89 ILE A CA 1
ATOM 665 C C . ILE A 1 89 ? 17.467 -6.706 -1.777 1.00 89.56 89 ILE A C 1
ATOM 667 O O . ILE A 1 89 ? 17.396 -6.205 -2.896 1.00 89.56 89 ILE A O 1
ATOM 671 N N . THR A 1 90 ? 16.386 -6.977 -1.048 1.00 91.06 90 THR A N 1
ATOM 672 C CA . THR A 1 90 ? 15.016 -6.759 -1.528 1.00 91.06 90 THR A CA 1
ATOM 673 C C . THR A 1 90 ? 14.354 -5.574 -0.838 1.00 91.06 90 THR A C 1
ATOM 675 O O . THR A 1 90 ? 14.401 -5.451 0.389 1.00 91.06 90 THR A O 1
ATOM 678 N N . TYR A 1 91 ? 13.642 -4.771 -1.616 1.00 91.94 91 TYR A N 1
ATOM 679 C CA . TYR A 1 91 ? 12.834 -3.646 -1.172 1.00 91.94 91 TYR A CA 1
ATOM 680 C C . TYR A 1 91 ? 11.371 -3.892 -1.549 1.00 91.94 91 TYR A C 1
ATOM 682 O O . TYR A 1 91 ? 11.068 -4.215 -2.696 1.00 91.94 91 TYR A O 1
ATOM 690 N N . THR A 1 92 ? 10.453 -3.712 -0.597 1.00 92.31 92 THR A N 1
ATOM 691 C CA . THR A 1 92 ? 9.024 -3.548 -0.908 1.00 92.31 92 THR A CA 1
ATOM 692 C C . THR A 1 92 ? 8.825 -2.116 -1.380 1.00 92.31 92 THR A C 1
ATOM 694 O O . THR A 1 92 ? 9.146 -1.192 -0.634 1.00 92.31 92 THR A O 1
ATOM 697 N N . ALA A 1 93 ? 8.370 -1.930 -2.615 1.00 94.81 93 ALA A N 1
ATOM 698 C CA . ALA A 1 93 ? 8.393 -0.640 -3.288 1.00 94.81 93 ALA A CA 1
ATOM 699 C C . ALA A 1 93 ? 7.133 -0.383 -4.120 1.00 94.81 93 ALA A C 1
ATOM 701 O O . ALA A 1 93 ? 6.331 -1.283 -4.349 1.00 94.81 93 ALA A O 1
ATOM 702 N N . ALA A 1 94 ? 6.971 0.848 -4.584 1.00 95.25 94 ALA A N 1
ATOM 703 C CA . ALA A 1 94 ? 5.951 1.241 -5.544 1.00 95.25 94 ALA A CA 1
ATOM 704 C C . ALA A 1 94 ? 6.500 2.338 -6.456 1.00 95.25 94 ALA A C 1
ATOM 706 O O . ALA A 1 94 ? 7.210 3.230 -5.988 1.00 95.25 94 ALA A O 1
ATOM 707 N N . ILE A 1 95 ? 6.192 2.256 -7.749 1.00 96.81 95 ILE A N 1
ATOM 708 C CA . ILE A 1 95 ? 6.653 3.228 -8.746 1.00 96.81 95 ILE A CA 1
ATOM 709 C C . ILE A 1 95 ? 5.720 4.435 -8.703 1.00 96.81 95 ILE A C 1
ATOM 711 O O . ILE A 1 95 ? 4.517 4.280 -8.877 1.00 96.81 95 ILE A O 1
ATOM 715 N N . GLU A 1 96 ? 6.265 5.622 -8.451 1.00 95.31 96 GLU A N 1
ATOM 716 C CA . GLU A 1 96 ? 5.528 6.890 -8.517 1.00 95.31 96 GLU A CA 1
ATOM 717 C C . GLU A 1 96 ? 5.374 7.346 -9.964 1.00 95.31 96 GLU A C 1
ATOM 719 O O . GLU A 1 96 ? 4.293 7.737 -10.390 1.00 95.31 96 GLU A O 1
ATOM 724 N N . SER A 1 97 ? 6.470 7.311 -10.721 1.00 95.19 97 SER A N 1
ATOM 725 C CA . SER A 1 97 ? 6.489 7.784 -12.099 1.00 95.19 97 SER A CA 1
ATOM 726 C C . SER A 1 97 ? 7.598 7.128 -12.908 1.00 95.19 97 SER A C 1
ATOM 728 O O . SER A 1 97 ? 8.624 6.702 -12.367 1.00 95.19 97 SER A O 1
ATOM 730 N N . VAL A 1 98 ? 7.374 7.092 -14.221 1.00 95.75 98 VAL A N 1
ATOM 731 C CA . VAL A 1 98 ? 8.389 6.807 -15.231 1.00 95.75 98 VAL A CA 1
ATOM 732 C C . VAL A 1 98 ? 8.514 8.052 -16.104 1.00 95.75 98 VAL A C 1
ATOM 734 O O . VAL A 1 98 ? 7.612 8.381 -16.871 1.00 95.75 98 VAL A O 1
ATOM 737 N N . ASN A 1 99 ? 9.605 8.797 -15.941 1.00 94.12 99 ASN A N 1
ATOM 738 C CA . ASN A 1 99 ? 9.801 10.071 -16.627 1.00 94.12 99 ASN A CA 1
ATOM 739 C C . ASN A 1 99 ? 10.652 9.861 -17.872 1.00 94.12 99 ASN A C 1
ATOM 741 O O . ASN A 1 99 ? 11.797 9.430 -17.773 1.00 94.12 99 ASN A O 1
ATOM 745 N N . ILE A 1 100 ? 10.106 10.205 -19.035 1.00 92.50 100 ILE A N 1
ATOM 746 C CA . ILE A 1 100 ? 10.810 10.119 -20.314 1.00 92.50 100 ILE A CA 1
ATOM 747 C C . ILE A 1 100 ? 11.051 11.507 -20.890 1.00 92.50 100 ILE A C 1
ATOM 749 O O . ILE A 1 100 ? 10.263 12.436 -20.685 1.00 92.50 100 ILE A O 1
ATOM 753 N N . LYS A 1 101 ? 12.108 11.632 -21.688 1.00 84.31 101 LYS A N 1
ATOM 754 C CA . LYS A 1 101 ? 12.286 12.775 -22.576 1.00 84.31 101 LYS A CA 1
ATOM 755 C C . LYS A 1 101 ? 12.593 12.276 -23.977 1.00 84.31 101 LYS A C 1
ATOM 757 O O . LYS A 1 101 ? 13.716 11.875 -24.254 1.00 84.31 101 LYS A O 1
ATOM 762 N N . GLU A 1 102 ? 11.593 12.338 -24.848 1.00 86.75 102 GLU A N 1
ATOM 763 C CA . GLU A 1 102 ? 11.786 11.982 -26.249 1.00 86.75 102 GLU A CA 1
ATOM 764 C C . GLU A 1 102 ? 12.480 13.103 -27.034 1.00 86.75 102 GLU A C 1
ATOM 766 O O . GLU A 1 102 ? 12.254 14.300 -26.813 1.00 86.75 102 GLU A O 1
ATOM 771 N N . ASP A 1 103 ? 13.315 12.697 -27.981 1.00 88.12 103 ASP A N 1
ATOM 772 C CA . ASP A 1 103 ? 13.973 13.540 -28.964 1.00 88.12 103 ASP A CA 1
ATOM 773 C C . ASP A 1 103 ? 14.150 12.785 -30.297 1.00 88.12 103 ASP A C 1
ATOM 775 O O . ASP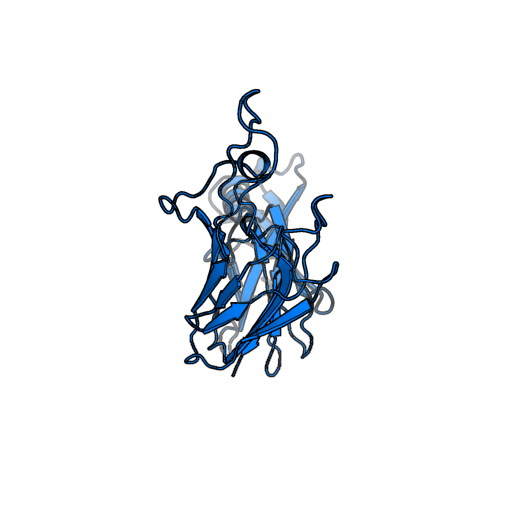 A 1 103 ? 13.543 11.741 -30.533 1.00 88.12 103 ASP A O 1
ATOM 779 N N . SER A 1 104 ? 14.949 13.332 -31.216 1.00 87.31 104 SER A N 1
ATOM 780 C CA . SER A 1 104 ? 15.157 12.731 -32.539 1.00 87.31 104 SER A CA 1
ATOM 781 C C . SER A 1 104 ? 15.874 11.377 -32.522 1.00 87.31 104 SER A C 1
ATOM 783 O O . SER A 1 104 ? 15.926 10.740 -33.567 1.00 87.31 104 SER A O 1
ATOM 785 N N . MET A 1 105 ? 16.458 10.969 -31.393 1.00 86.69 105 MET A N 1
ATOM 786 C CA . MET A 1 105 ? 17.151 9.689 -31.223 1.00 86.69 105 MET A CA 1
ATOM 787 C C . MET A 1 105 ? 16.264 8.632 -30.558 1.00 86.69 105 MET A C 1
ATOM 789 O O . MET A 1 105 ? 16.698 7.498 -30.402 1.00 86.69 105 MET A O 1
ATOM 793 N N . SER A 1 106 ? 15.027 8.969 -30.178 1.00 88.06 106 SER A N 1
ATOM 794 C CA . SER A 1 106 ? 14.142 8.076 -29.415 1.00 88.06 106 SER A CA 1
ATOM 795 C C . SER A 1 106 ? 13.681 6.821 -30.150 1.00 88.06 106 SER A C 1
ATOM 797 O O . SER A 1 106 ? 13.146 5.919 -29.514 1.00 88.06 106 SER A O 1
ATOM 799 N N . ASP A 1 107 ? 13.884 6.746 -31.462 1.00 86.00 107 ASP A N 1
ATOM 800 C CA . ASP A 1 107 ? 13.659 5.510 -32.215 1.00 86.00 107 ASP A CA 1
ATOM 801 C C . ASP A 1 107 ? 14.808 4.503 -32.032 1.00 86.00 107 ASP A C 1
ATOM 803 O O . ASP A 1 107 ? 14.580 3.302 -32.154 1.00 86.00 107 ASP A O 1
ATOM 807 N N . ASP A 1 108 ? 16.005 4.983 -31.675 1.00 87.81 108 ASP A N 1
ATOM 808 C CA . ASP A 1 108 ? 17.186 4.159 -31.406 1.00 87.81 108 ASP A CA 1
ATOM 809 C C . ASP A 1 108 ? 17.376 3.934 -29.895 1.00 87.81 108 ASP A C 1
ATOM 811 O O . ASP A 1 108 ? 17.623 2.813 -29.455 1.00 87.81 108 ASP A O 1
ATOM 815 N N . ALA A 1 109 ? 17.250 4.986 -29.077 1.00 91.44 109 ALA A N 1
ATOM 816 C CA . ALA A 1 109 ? 17.405 4.898 -27.628 1.00 91.44 109 ALA A CA 1
ATOM 817 C C . ALA A 1 109 ? 16.614 5.975 -26.870 1.00 91.44 109 ALA A C 1
ATOM 819 O O . ALA A 1 109 ? 16.571 7.140 -27.270 1.00 91.44 109 ALA A O 1
ATOM 820 N N . ILE A 1 110 ? 16.034 5.605 -25.726 1.00 94.38 110 ILE A N 1
ATOM 821 C CA . ILE A 1 110 ? 15.303 6.516 -24.836 1.00 94.38 110 ILE A CA 1
ATOM 822 C C . ILE A 1 110 ? 15.917 6.477 -23.437 1.00 94.38 110 ILE A C 1
ATOM 824 O O . ILE A 1 110 ? 15.955 5.429 -22.793 1.00 94.38 110 ILE A O 1
ATOM 828 N N . TRP A 1 111 ? 16.340 7.642 -22.944 1.00 93.75 111 TRP A N 1
ATOM 829 C CA . TRP A 1 111 ? 16.714 7.849 -21.545 1.00 93.75 111 TRP A CA 1
ATOM 830 C C . TRP A 1 111 ? 15.459 8.091 -20.715 1.00 93.75 111 TRP A C 1
ATOM 832 O O . TRP A 1 111 ? 14.600 8.899 -21.092 1.00 93.75 111 TRP A O 1
ATOM 842 N N . TYR A 1 112 ? 15.363 7.410 -19.579 1.00 95.44 112 TYR A N 1
ATOM 843 C CA . TYR A 1 112 ? 14.206 7.514 -18.705 1.00 95.44 112 TYR A CA 1
ATOM 844 C C . TYR A 1 112 ? 14.557 7.290 -17.237 1.00 95.44 112 TYR A C 1
ATOM 846 O O . TYR A 1 112 ? 15.495 6.564 -16.911 1.00 95.44 112 TYR A O 1
ATOM 854 N N . ASP A 1 113 ? 13.757 7.889 -16.357 1.00 97.00 113 ASP A N 1
ATOM 855 C CA . ASP A 1 113 ? 13.902 7.758 -14.911 1.00 97.00 113 ASP A CA 1
ATOM 856 C C . ASP A 1 113 ? 12.734 6.971 -14.319 1.00 97.00 113 ASP A C 1
ATOM 858 O O . ASP A 1 113 ? 11.578 7.360 -14.489 1.00 97.00 113 ASP A O 1
ATOM 862 N N . ILE A 1 114 ? 13.023 5.911 -13.564 1.00 97.25 114 ILE A N 1
ATOM 863 C CA . ILE A 1 114 ? 12.027 5.248 -12.710 1.00 97.25 114 ILE A CA 1
ATOM 864 C C . ILE A 1 114 ? 12.172 5.811 -11.299 1.00 97.25 114 ILE A C 1
ATOM 866 O O . ILE A 1 114 ? 13.195 5.587 -10.652 1.00 97.25 114 ILE A O 1
ATOM 870 N N . VAL A 1 115 ? 11.141 6.494 -10.800 1.00 97.38 115 VAL A N 1
ATOM 871 C CA . VAL A 1 115 ? 11.092 6.999 -9.420 1.00 97.38 115 VAL A CA 1
ATOM 872 C C . VAL A 1 115 ? 10.246 6.048 -8.582 1.00 97.38 115 VAL A C 1
ATOM 874 O O . VAL A 1 115 ? 9.044 5.917 -8.811 1.00 97.38 115 VAL A O 1
ATOM 877 N N . ALA A 1 116 ? 10.859 5.375 -7.608 1.00 97.31 116 ALA A N 1
ATOM 878 C CA . ALA A 1 116 ? 10.182 4.400 -6.759 1.00 97.31 116 ALA A CA 1
ATOM 879 C C . ALA A 1 116 ? 10.328 4.728 -5.270 1.00 97.31 116 ALA A C 1
ATOM 881 O O . ALA A 1 116 ? 11.424 4.973 -4.771 1.00 97.31 116 ALA A O 1
ATOM 882 N N . HIS A 1 117 ? 9.221 4.657 -4.535 1.00 96.12 117 HIS A N 1
ATOM 883 C CA . HIS A 1 117 ? 9.206 4.755 -3.076 1.00 96.12 117 HIS A CA 1
ATOM 884 C C . HIS A 1 117 ? 9.360 3.366 -2.475 1.00 96.12 117 HIS A C 1
ATOM 886 O O . HIS A 1 117 ? 8.754 2.421 -2.975 1.00 96.12 117 HIS A O 1
ATOM 892 N N . TYR A 1 118 ? 10.118 3.228 -1.388 1.00 93.38 118 TYR A N 1
ATOM 893 C CA . TYR A 1 118 ? 10.304 1.948 -0.703 1.00 93.38 118 TYR A CA 1
ATOM 894 C C . TYR A 1 118 ? 9.922 1.991 0.781 1.00 93.38 118 TYR A C 1
ATOM 896 O O . TYR A 1 118 ? 10.054 3.009 1.467 1.00 93.38 118 TYR A O 1
ATOM 904 N N . GLU A 1 119 ? 9.447 0.854 1.290 1.00 90.00 119 GLU A N 1
ATOM 905 C CA . GLU A 1 119 ? 9.180 0.647 2.713 1.00 90.00 119 GLU A CA 1
ATOM 906 C C . GLU A 1 119 ? 10.487 0.511 3.493 1.00 90.00 119 GLU A C 1
ATOM 908 O O . GLU A 1 119 ? 11.422 -0.184 3.089 1.00 90.00 119 GLU A O 1
ATOM 913 N N . THR A 1 120 ? 10.535 1.117 4.676 1.00 85.69 120 THR A N 1
ATOM 914 C CA . THR A 1 120 ? 11.626 0.916 5.634 1.00 85.69 120 THR A CA 1
ATOM 915 C C . THR A 1 120 ? 11.135 0.132 6.843 1.00 85.69 120 THR A C 1
ATOM 917 O O . THR A 1 120 ? 10.050 0.367 7.369 1.00 85.69 120 THR A O 1
ATOM 920 N N . THR A 1 121 ? 11.943 -0.813 7.325 1.00 70.81 121 THR A N 1
ATOM 921 C CA . THR A 1 121 ? 11.558 -1.630 8.483 1.00 70.81 121 THR A CA 1
ATOM 922 C C . THR A 1 121 ? 11.774 -0.857 9.786 1.00 70.81 121 THR A C 1
ATOM 924 O O . THR A 1 121 ? 12.887 -0.428 10.084 1.00 70.81 121 THR A O 1
ATOM 927 N N . GLY A 1 122 ? 10.717 -0.708 10.586 1.00 61.62 122 GLY A N 1
ATOM 928 C CA . GLY A 1 122 ? 10.781 -0.167 11.948 1.00 61.62 122 GLY A CA 1
ATOM 929 C C . GLY A 1 122 ? 10.964 -1.237 13.029 1.00 61.62 122 GLY A C 1
ATOM 930 O O . GLY A 1 122 ? 10.706 -2.422 12.798 1.00 61.62 122 GLY A O 1
ATOM 931 N N . LYS A 1 123 ? 11.346 -0.822 14.246 1.00 56.81 123 LYS A N 1
ATOM 932 C CA . LYS A 1 123 ? 11.219 -1.664 15.452 1.00 56.81 123 LYS A CA 1
ATOM 933 C C . LYS A 1 123 ? 9.768 -1.583 15.929 1.00 56.81 123 LYS A C 1
ATOM 935 O O . LYS A 1 123 ? 9.289 -0.471 16.110 1.00 56.81 123 LYS A O 1
ATOM 940 N N . SER A 1 124 ? 9.083 -2.721 16.112 1.00 58.62 124 SER A N 1
ATOM 941 C CA . SER A 1 124 ? 7.696 -2.798 16.633 1.00 58.62 124 SER A CA 1
ATOM 942 C C . SER A 1 124 ? 6.810 -1.654 16.111 1.00 58.62 124 SER A C 1
ATOM 944 O O . SER A 1 124 ? 6.438 -0.737 16.851 1.00 58.62 124 SER A O 1
ATOM 946 N N . SER A 1 125 ? 6.616 -1.616 14.793 1.00 64.00 125 SER A N 1
ATOM 947 C CA . SER A 1 125 ? 5.991 -0.486 14.113 1.00 64.00 125 SER A CA 1
ATOM 948 C C . SER A 1 125 ? 4.474 -0.489 14.292 1.00 64.00 125 SER A C 1
ATOM 950 O O . SER A 1 125 ? 3.857 -1.522 14.539 1.00 64.00 125 SER A O 1
ATOM 952 N N . SER A 1 126 ? 3.871 0.688 14.166 1.00 70.50 126 SER A N 1
ATOM 953 C CA . SER A 1 126 ? 2.424 0.841 14.076 1.00 70.50 126 SER A CA 1
ATOM 954 C C . SER A 1 126 ? 2.093 1.571 12.786 1.00 70.50 126 SER A C 1
ATOM 956 O O . SER A 1 126 ? 2.723 2.600 12.536 1.00 70.50 126 SER A O 1
ATOM 958 N N . PHE A 1 127 ? 1.141 1.085 11.998 1.00 75.19 127 PHE A N 1
ATOM 959 C CA . PHE A 1 127 ? 0.680 1.767 10.785 1.00 75.19 127 PHE A CA 1
ATOM 960 C C . PHE A 1 127 ? -0.511 2.654 11.098 1.00 75.19 127 PHE A C 1
ATOM 962 O O . PHE A 1 127 ? -1.275 2.334 12.002 1.00 75.19 127 PHE A O 1
ATOM 969 N N . VAL A 1 128 ? -0.647 3.767 10.378 1.00 73.56 128 VAL A N 1
ATOM 970 C CA . VAL A 1 128 ? -1.809 4.655 10.450 1.00 73.56 128 VAL A CA 1
ATOM 971 C C . VAL A 1 128 ? -2.444 4.702 9.066 1.00 73.56 128 VAL A C 1
ATOM 973 O O . VAL A 1 128 ? -1.795 5.040 8.082 1.00 73.56 128 VAL A O 1
ATOM 976 N N . TYR A 1 129 ? -3.716 4.347 9.005 1.00 75.1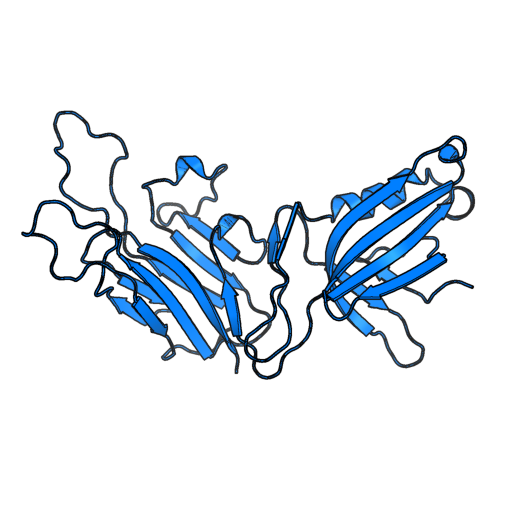2 129 TYR A N 1
ATOM 977 C CA . TYR A 1 129 ? -4.545 4.359 7.813 1.00 75.12 129 TYR A CA 1
ATOM 978 C C . TYR A 1 129 ? -5.503 5.538 7.902 1.00 75.12 129 TYR A C 1
ATOM 980 O O . TYR A 1 129 ? -6.270 5.634 8.862 1.00 75.12 129 TYR A O 1
ATOM 988 N N . ILE A 1 130 ? -5.455 6.430 6.916 1.00 69.12 130 ILE A N 1
ATOM 989 C CA . ILE A 1 130 ? -6.276 7.645 6.843 1.00 69.12 130 ILE A CA 1
ATOM 990 C C . ILE A 1 130 ? -7.218 7.509 5.636 1.00 69.12 130 ILE A C 1
ATOM 992 O O . ILE A 1 130 ? -6.783 6.980 4.612 1.00 69.12 130 ILE A O 1
ATOM 996 N N . PRO A 1 131 ? -8.483 7.961 5.712 1.00 64.19 131 PRO A N 1
ATOM 997 C CA . PRO A 1 131 ? -9.362 8.026 4.547 1.00 64.19 131 PRO A CA 1
ATOM 998 C C . PRO A 1 131 ? -8.723 8.787 3.368 1.00 64.19 131 PRO A C 1
ATOM 1000 O O . PRO A 1 131 ? -7.968 9.734 3.602 1.00 64.19 131 PRO A O 1
ATOM 1003 N N . PRO A 1 132 ? -9.044 8.433 2.111 1.00 65.69 132 PRO A N 1
ATOM 1004 C CA . PRO A 1 132 ? -10.098 7.502 1.694 1.00 65.69 132 PRO A CA 1
ATOM 1005 C C . PRO A 1 132 ? -9.649 6.032 1.608 1.00 65.69 132 PRO A C 1
ATOM 1007 O O . PRO A 1 132 ? -8.808 5.679 0.788 1.00 65.69 132 PRO A O 1
ATOM 1010 N N . TYR A 1 133 ? -10.242 5.138 2.410 1.00 67.62 133 TYR A N 1
ATOM 1011 C CA . TYR A 1 133 ? -9.799 3.735 2.503 1.00 67.62 133 TYR A CA 1
ATOM 1012 C C . TYR A 1 133 ? -9.883 2.955 1.180 1.00 67.62 133 TYR A C 1
ATOM 1014 O O . TYR A 1 133 ? -9.068 2.067 0.951 1.00 67.62 133 TYR A O 1
ATOM 1022 N N . TRP A 1 134 ? -10.819 3.313 0.295 1.00 63.53 134 TRP A N 1
ATOM 1023 C CA . TRP A 1 134 ? -11.001 2.689 -1.023 1.00 63.53 134 TRP A CA 1
ATOM 1024 C C . TRP A 1 134 ? -9.864 2.970 -2.011 1.00 63.53 134 TRP A C 1
ATOM 1026 O O . TRP A 1 134 ? -9.784 2.325 -3.054 1.00 63.53 134 TRP A O 1
ATOM 1036 N N . SER A 1 135 ? -9.003 3.946 -1.722 1.00 64.94 135 SER A N 1
ATOM 1037 C CA . SER A 1 135 ? -7.893 4.295 -2.604 1.00 64.94 135 SER A CA 1
ATOM 1038 C C . SER A 1 135 ? -6.688 3.375 -2.441 1.00 64.94 135 SER A C 1
ATOM 1040 O O . SER A 1 135 ? -5.804 3.421 -3.284 1.00 64.94 135 SER A O 1
ATOM 1042 N N . TYR A 1 136 ? -6.614 2.545 -1.401 1.00 70.38 136 TYR A N 1
ATOM 1043 C CA . TYR A 1 136 ? -5.386 1.813 -1.094 1.00 70.38 136 TYR A CA 1
ATOM 1044 C C . TYR A 1 136 ? -5.494 0.331 -1.438 1.00 70.38 136 TYR A C 1
ATOM 1046 O O . TYR A 1 136 ? -6.383 -0.359 -0.957 1.00 70.38 136 TYR A O 1
ATOM 1054 N N . SER A 1 137 ? -4.549 -0.192 -2.216 1.00 72.56 137 SER A N 1
ATOM 1055 C CA . SER A 1 137 ? -4.558 -1.581 -2.704 1.00 72.56 137 SER A CA 1
ATOM 1056 C C . SER A 1 137 ? -4.477 -2.649 -1.606 1.00 72.56 137 SER A C 1
ATOM 1058 O O . SER A 1 137 ? -4.909 -3.781 -1.813 1.00 72.56 137 SER A O 1
ATOM 1060 N N . ASN A 1 138 ? -3.944 -2.305 -0.432 1.00 69.62 138 ASN A N 1
ATOM 1061 C CA . ASN A 1 138 ? -3.845 -3.198 0.723 1.00 69.62 138 ASN A CA 1
ATOM 1062 C C . ASN A 1 138 ? -5.038 -3.098 1.693 1.00 69.62 138 ASN A C 1
ATOM 1064 O O . ASN A 1 138 ? -5.041 -3.772 2.728 1.00 69.62 138 ASN A O 1
ATOM 1068 N N . MET A 1 139 ? -6.037 -2.272 1.373 1.00 70.50 139 MET A N 1
ATOM 1069 C CA . MET A 1 139 ? -7.282 -2.166 2.122 1.00 70.50 139 MET A CA 1
ATOM 1070 C C . MET A 1 139 ? -8.471 -2.402 1.203 1.00 70.50 139 MET A C 1
ATOM 1072 O O . MET A 1 139 ? -8.626 -1.762 0.169 1.00 70.50 139 MET A O 1
ATOM 1076 N N . VAL A 1 140 ? -9.350 -3.312 1.608 1.00 69.56 140 VAL A N 1
ATOM 1077 C CA . VAL A 1 140 ? -10.594 -3.570 0.884 1.00 69.56 140 VAL A CA 1
ATOM 1078 C C . VAL A 1 140 ? -11.746 -3.007 1.696 1.00 69.56 140 VAL A C 1
ATOM 1080 O O . VAL A 1 140 ? -11.924 -3.365 2.862 1.00 69.56 140 VAL A O 1
ATOM 1083 N N . TYR A 1 141 ? -12.524 -2.136 1.063 1.00 65.50 141 TYR A N 1
ATOM 1084 C CA . TYR A 1 141 ? -13.753 -1.580 1.609 1.00 65.50 141 TYR A CA 1
ATOM 1085 C C . TYR A 1 141 ? -14.944 -2.130 0.822 1.00 65.50 141 TYR A C 1
ATOM 1087 O O . TYR A 1 141 ? -14.934 -2.094 -0.406 1.00 65.50 141 TYR A O 1
ATOM 1095 N N . SER A 1 142 ? -15.946 -2.678 1.512 1.00 56.03 142 SER A N 1
ATOM 1096 C CA . SER A 1 142 ? -17.097 -3.335 0.870 1.00 56.03 142 SER A CA 1
ATOM 1097 C C . SER A 1 142 ? -18.420 -3.003 1.556 1.00 56.03 142 SER A C 1
ATOM 1099 O O . SER A 1 142 ? -18.451 -2.775 2.768 1.00 56.03 142 SER A O 1
ATOM 1101 N N . ASN A 1 143 ? -19.511 -3.003 0.778 1.00 54.62 143 ASN A N 1
ATOM 1102 C CA . ASN A 1 143 ? -20.868 -2.834 1.299 1.00 54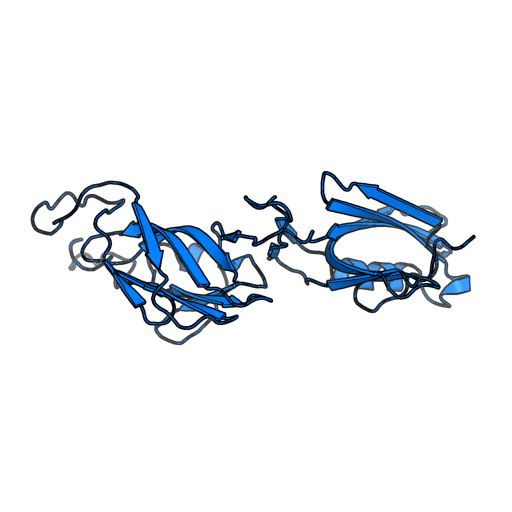.62 143 ASN A CA 1
ATOM 1103 C C . ASN A 1 143 ? -21.357 -4.129 1.973 1.00 54.62 143 ASN A C 1
ATOM 1105 O O . ASN A 1 143 ? -21.354 -5.197 1.361 1.00 54.62 143 ASN A O 1
ATOM 1109 N N . GLY A 1 144 ? -21.832 -4.040 3.216 1.00 46.41 144 GLY A N 1
ATOM 1110 C CA . GLY A 1 144 ? -22.343 -5.178 3.983 1.00 46.41 144 GLY A CA 1
ATOM 1111 C C . GLY A 1 144 ? -23.614 -5.850 3.437 1.00 46.41 144 GLY A C 1
ATOM 1112 O O . GLY A 1 144 ? -23.917 -6.960 3.871 1.00 46.41 144 GLY A O 1
ATOM 1113 N N . THR A 1 145 ? -24.372 -5.241 2.511 1.00 48.81 145 THR A N 1
ATOM 1114 C CA . THR A 1 145 ? -25.604 -5.870 1.982 1.00 48.81 145 THR A CA 1
ATOM 1115 C C . THR A 1 145 ? -25.355 -6.952 0.933 1.00 48.81 145 THR A C 1
ATOM 1117 O O . THR A 1 145 ? -26.159 -7.87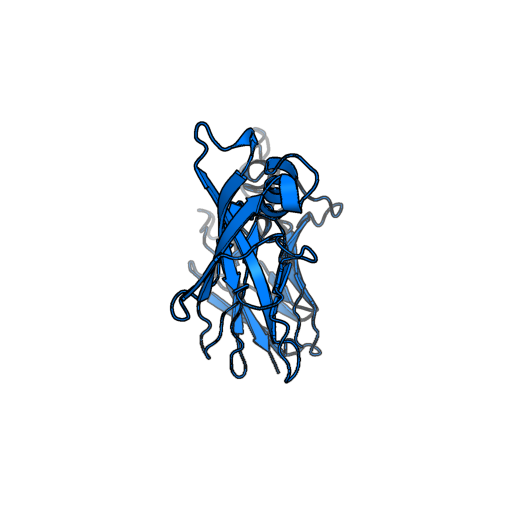7 0.828 1.00 48.81 145 THR A O 1
ATOM 1120 N N . ASP A 1 146 ? -24.271 -6.855 0.161 1.00 51.25 146 ASP A N 1
ATOM 1121 C CA . ASP A 1 146 ? -23.976 -7.792 -0.935 1.00 51.25 146 ASP A CA 1
ATOM 1122 C C . ASP A 1 146 ? -22.477 -8.018 -1.215 1.00 51.25 146 ASP A C 1
ATOM 1124 O O . ASP A 1 146 ? -22.136 -8.803 -2.100 1.00 51.25 146 ASP A O 1
ATOM 1128 N N . GLY A 1 147 ? -21.576 -7.375 -0.463 1.00 45.84 147 GLY A N 1
ATOM 1129 C CA . GLY A 1 147 ? -20.128 -7.509 -0.630 1.00 45.84 147 GLY A CA 1
ATOM 1130 C C . GLY A 1 147 ? -19.576 -6.873 -1.909 1.00 45.84 147 GLY A C 1
ATOM 1131 O O . GLY A 1 147 ? -18.430 -7.146 -2.267 1.00 45.84 147 GLY A O 1
ATOM 1132 N N . SER A 1 148 ? -20.363 -6.056 -2.615 1.00 52.97 148 SER A N 1
ATOM 1133 C CA . SER A 1 148 ? -19.934 -5.405 -3.854 1.00 52.97 148 SER A CA 1
ATOM 1134 C C . SER A 1 148 ? -18.942 -4.256 -3.606 1.00 52.97 148 SER A C 1
ATOM 1136 O O . SER A 1 148 ? -18.990 -3.567 -2.581 1.00 52.97 148 SER A O 1
ATOM 1138 N N . ASN A 1 149 ? -18.019 -4.069 -4.559 1.00 51.16 149 ASN A N 1
ATOM 1139 C CA . ASN A 1 149 ? -17.090 -2.938 -4.614 1.00 51.16 149 ASN A CA 1
ATOM 1140 C C . ASN A 1 149 ? -17.662 -1.892 -5.592 1.00 51.16 149 ASN A C 1
ATOM 1142 O O . ASN A 1 149 ? -17.936 -2.238 -6.745 1.00 51.16 149 ASN A O 1
ATOM 1146 N N . PRO A 1 150 ? -17.893 -0.648 -5.165 1.00 48.41 150 PRO A N 1
ATOM 1147 C CA . PRO A 1 150 ? -18.501 0.387 -6.000 1.00 48.41 150 PRO A CA 1
ATOM 1148 C C . PRO A 1 150 ? -17.557 0.993 -7.037 1.00 48.41 150 PRO A C 1
ATOM 1150 O O . PRO A 1 150 ? -16.336 0.932 -6.921 1.00 48.41 150 PRO A O 1
ATOM 1153 N N . SER A 1 151 ? -18.142 1.687 -8.014 1.00 50.22 151 SER A N 1
ATOM 1154 C CA . SER A 1 151 ? -17.405 2.369 -9.081 1.00 50.22 151 SER A CA 1
ATOM 1155 C C . SER A 1 151 ? -16.982 3.819 -8.789 1.00 50.22 151 SER A C 1
ATOM 1157 O O . SER A 1 151 ? -16.106 4.317 -9.493 1.00 50.22 151 SER A O 1
ATOM 1159 N N . ASN A 1 152 ? -17.565 4.533 -7.810 1.00 44.69 152 ASN A N 1
ATOM 1160 C CA . ASN A 1 152 ? -17.131 5.897 -7.448 1.00 44.69 152 ASN A CA 1
ATOM 1161 C C . ASN A 1 152 ? -17.490 6.307 -6.003 1.00 44.69 152 ASN A C 1
ATOM 1163 O O . ASN A 1 152 ? -18.344 5.699 -5.371 1.00 44.69 152 ASN A O 1
ATOM 1167 N N . ALA A 1 153 ? -16.852 7.377 -5.506 1.00 37.88 153 ALA A N 1
ATOM 1168 C CA . ALA A 1 153 ? -16.987 7.880 -4.131 1.00 37.88 153 ALA A CA 1
ATOM 1169 C C . ALA A 1 153 ? -18.282 8.674 -3.842 1.00 37.88 153 ALA A C 1
ATOM 1171 O O . ALA A 1 153 ? -18.641 8.852 -2.681 1.00 37.88 153 ALA A O 1
ATOM 1172 N N . ALA A 1 154 ? -18.986 9.172 -4.864 1.00 41.16 154 ALA A N 1
ATOM 1173 C CA . ALA A 1 154 ? -20.198 9.981 -4.680 1.00 41.16 154 ALA A CA 1
ATOM 1174 C C . ALA A 1 154 ? -21.437 9.120 -4.381 1.00 41.16 154 ALA A C 1
ATOM 1176 O O . ALA A 1 154 ? -22.337 9.567 -3.678 1.00 41.16 154 ALA A O 1
ATOM 1177 N N . GLU A 1 155 ? -21.448 7.866 -4.842 1.00 44.91 155 GLU A N 1
ATOM 1178 C CA . GLU A 1 155 ? -22.475 6.857 -4.523 1.00 44.91 155 GLU A CA 1
ATOM 1179 C C . GLU A 1 155 ? -22.513 6.469 -3.024 1.00 44.91 155 GLU A C 1
ATOM 1181 O O . GLU A 1 155 ? -23.436 5.779 -2.587 1.00 44.91 155 GLU A O 1
ATOM 1186 N N . TRP A 1 156 ? -21.532 6.934 -2.237 1.00 42.38 156 TRP A N 1
ATOM 1187 C CA . TRP A 1 156 ? -21.258 6.506 -0.857 1.00 42.38 156 TRP A CA 1
ATOM 1188 C C . TRP A 1 156 ? -21.549 7.550 0.208 1.00 42.38 156 TRP A C 1
ATOM 1190 O O . TRP A 1 156 ? -21.596 7.206 1.388 1.00 42.38 156 TRP A O 1
ATOM 1200 N N . ALA A 1 157 ? -21.768 8.809 -0.172 1.00 34.94 157 ALA A N 1
ATOM 1201 C CA . ALA A 1 157 ? -22.144 9.836 0.789 1.00 34.94 157 ALA A CA 1
ATOM 1202 C C . ALA A 1 157 ? -23.537 9.509 1.360 1.00 34.94 157 ALA A C 1
ATOM 1204 O O . ALA A 1 157 ? -24.543 9.697 0.681 1.00 34.94 157 ALA A O 1
ATOM 1205 N N . GLY A 1 158 ? -23.595 9.008 2.598 1.00 36.94 158 GLY A N 1
ATOM 1206 C CA . GLY A 1 158 ? -24.848 8.657 3.280 1.00 36.94 158 GLY A CA 1
ATOM 1207 C C . GLY A 1 158 ? -25.347 7.219 3.074 1.00 36.94 158 GLY A C 1
ATOM 1208 O O . GLY A 1 158 ? -26.537 6.971 3.243 1.00 36.94 158 GLY A O 1
ATOM 1209 N N . ASN A 1 159 ? -24.473 6.270 2.721 1.00 41.12 159 ASN A N 1
ATOM 1210 C CA . ASN A 1 159 ? -24.759 4.824 2.729 1.00 41.12 159 ASN A CA 1
ATOM 1211 C C . ASN A 1 159 ? -23.618 4.056 3.431 1.00 41.12 159 ASN A C 1
ATOM 1213 O O . ASN A 1 159 ? -22.896 3.278 2.813 1.00 41.12 159 ASN A O 1
ATOM 1217 N N . GLU A 1 160 ? -23.393 4.288 4.724 1.00 51.50 160 GLU A N 1
ATOM 1218 C CA . GLU A 1 160 ? -22.258 3.700 5.457 1.00 51.50 160 GLU A CA 1
ATOM 1219 C C . GLU A 1 160 ? -22.601 2.348 6.122 1.00 51.50 160 GLU A C 1
ATOM 1221 O O . GLU A 1 160 ? -23.081 2.275 7.253 1.00 51.50 160 GLU A O 1
ATOM 1226 N N . LEU A 1 161 ? -22.309 1.252 5.412 1.00 56.22 161 LEU A N 1
ATOM 1227 C CA . LEU A 1 161 ? -22.299 -0.139 5.901 1.00 56.22 161 LEU A CA 1
ATOM 1228 C C . LEU A 1 161 ? -20.975 -0.807 5.505 1.00 56.22 161 LEU A C 1
ATOM 1230 O O . LEU A 1 161 ? -20.948 -1.645 4.607 1.00 56.22 161 LEU A O 1
ATOM 1234 N N . GLY A 1 162 ? -19.855 -0.376 6.081 1.00 63.19 162 GLY A N 1
ATOM 1235 C CA . GLY A 1 162 ? -18.560 -0.587 5.439 1.00 63.19 162 GLY A CA 1
ATOM 1236 C C . GLY A 1 162 ? -17.637 -1.550 6.159 1.00 63.19 162 GLY A C 1
ATOM 1237 O O . GLY A 1 162 ? -16.897 -1.130 7.042 1.00 63.19 162 GLY A O 1
ATOM 1238 N N . ILE A 1 163 ? -17.633 -2.818 5.765 1.00 76.12 163 ILE A N 1
ATOM 1239 C CA . ILE A 1 163 ? -16.631 -3.785 6.226 1.00 76.12 163 ILE A CA 1
ATOM 1240 C C . ILE A 1 163 ? -15.265 -3.336 5.687 1.00 76.12 163 ILE A C 1
ATOM 1242 O O . ILE A 1 163 ? -15.100 -3.207 4.471 1.00 76.12 163 ILE A O 1
ATOM 1246 N N . ILE A 1 164 ? -14.297 -3.096 6.576 1.00 80.69 164 ILE A N 1
ATOM 1247 C CA . ILE A 1 164 ? -12.907 -2.775 6.224 1.00 80.69 164 ILE A CA 1
ATOM 1248 C C . ILE A 1 164 ? -12.044 -3.995 6.525 1.00 80.69 164 ILE A C 1
ATOM 1250 O O . ILE A 1 164 ? -11.985 -4.445 7.669 1.00 80.69 164 ILE A O 1
ATOM 1254 N N . ASN A 1 165 ? -11.327 -4.479 5.515 1.00 84.31 165 ASN A N 1
ATOM 1255 C CA . ASN A 1 165 ? -10.334 -5.535 5.669 1.00 84.31 165 ASN A CA 1
ATOM 1256 C C . ASN A 1 165 ? -8.942 -4.978 5.370 1.00 84.31 165 ASN A C 1
ATOM 1258 O O . ASN A 1 165 ? -8.680 -4.518 4.258 1.00 84.31 165 ASN A O 1
ATOM 1262 N N . ILE A 1 166 ? -8.050 -5.039 6.357 1.00 85.50 166 ILE A N 1
ATOM 1263 C CA . ILE A 1 166 ? -6.642 -4.652 6.231 1.00 85.50 166 ILE A CA 1
ATOM 1264 C C . ILE A 1 166 ? -5.800 -5.924 6.265 1.00 85.50 166 ILE A C 1
ATOM 1266 O O . ILE A 1 166 ? -5.898 -6.713 7.209 1.00 85.50 166 ILE A O 1
ATOM 1270 N N . THR A 1 167 ? -4.970 -6.117 5.240 1.00 86.56 167 THR A N 1
ATOM 1271 C CA . THR A 1 167 ? -4.015 -7.232 5.195 1.00 86.56 167 THR A CA 1
ATOM 1272 C C . THR A 1 167 ? -2.619 -6.735 5.535 1.00 86.56 167 THR A C 1
ATOM 1274 O O . THR A 1 167 ? -2.094 -5.831 4.887 1.00 86.56 167 THR A O 1
ATOM 1277 N N . GLU A 1 168 ? -2.008 -7.364 6.531 1.00 82.94 168 GLU A N 1
ATOM 1278 C CA . GLU A 1 168 ? -0.692 -7.024 7.054 1.00 82.94 168 GLU A CA 1
ATOM 1279 C C . GLU A 1 168 ? 0.310 -8.153 6.845 1.00 82.94 168 GLU A C 1
ATOM 1281 O O . GLU A 1 168 ? -0.027 -9.333 6.801 1.00 82.94 168 GLU A O 1
ATOM 1286 N N . THR A 1 169 ? 1.591 -7.804 6.775 1.00 77.88 169 THR A N 1
ATOM 1287 C CA . THR A 1 169 ? 2.676 -8.792 6.661 1.00 77.88 169 THR A CA 1
ATOM 1288 C C . THR A 1 169 ? 3.107 -9.366 8.013 1.00 77.88 169 THR A C 1
ATOM 1290 O O . THR A 1 169 ? 3.899 -10.308 8.066 1.00 77.88 169 THR A O 1
ATOM 1293 N N . LYS A 1 170 ? 2.605 -8.804 9.119 1.00 80.94 170 LYS A N 1
ATOM 1294 C CA . LYS A 1 170 ? 2.934 -9.182 10.499 1.00 80.94 170 LYS A CA 1
ATOM 1295 C C . LYS A 1 170 ? 1.667 -9.345 11.329 1.00 80.94 170 LYS A C 1
ATOM 1297 O O . LYS A 1 170 ? 0.640 -8.743 11.029 1.00 80.94 170 LYS A O 1
ATOM 1302 N N . LYS A 1 171 ? 1.760 -10.145 12.394 1.00 88.00 171 LYS A N 1
ATOM 1303 C CA . LYS A 1 171 ? 0.656 -10.338 13.337 1.00 88.00 171 LYS A CA 1
ATOM 1304 C C . LYS A 1 171 ? 0.366 -9.055 14.105 1.00 88.00 171 LYS A C 1
ATOM 1306 O O . LYS A 1 171 ? 1.246 -8.498 14.762 1.00 88.00 171 LYS A O 1
ATOM 1311 N N . VAL A 1 172 ? -0.877 -8.614 14.015 1.00 89.44 172 VAL A N 1
ATOM 1312 C CA . VAL A 1 172 ? -1.433 -7.458 14.707 1.00 89.44 172 VAL A CA 1
ATOM 1313 C C . VAL A 1 172 ? -1.839 -7.868 16.111 1.00 89.44 172 VAL A C 1
ATOM 1315 O O . VAL A 1 172 ? -2.587 -8.825 16.262 1.00 89.44 172 VAL A O 1
ATOM 1318 N N . ARG A 1 173 ? -1.392 -7.129 17.127 1.00 89.44 173 ARG A N 1
ATOM 1319 C CA . ARG A 1 173 ? -1.769 -7.351 18.535 1.00 89.44 173 ARG A CA 1
ATOM 1320 C C . ARG A 1 173 ? -2.705 -6.288 19.105 1.00 89.44 173 ARG A C 1
ATOM 1322 O O . ARG A 1 173 ? -3.266 -6.483 20.174 1.00 89.44 173 ARG A O 1
ATOM 1329 N N . GLU A 1 174 ? -2.800 -5.131 18.456 1.00 92.75 174 GLU A N 1
ATOM 1330 C CA . GLU A 1 174 ? -3.641 -4.025 18.912 1.00 92.75 174 GLU A CA 1
ATOM 1331 C C . GLU A 1 174 ? -4.075 -3.174 17.715 1.00 92.75 174 GLU A C 1
ATOM 1333 O O . GLU A 1 174 ? -3.286 -2.902 16.806 1.00 92.75 174 GLU A O 1
ATOM 1338 N N . VAL A 1 175 ? -5.332 -2.737 17.730 1.00 92.69 175 VAL A N 1
ATOM 1339 C CA . VAL A 1 175 ? -5.900 -1.801 16.759 1.00 92.69 175 VAL A CA 1
ATOM 1340 C C . VAL A 1 175 ? -6.509 -0.634 17.519 1.00 92.69 175 VAL A C 1
ATOM 1342 O O . VAL A 1 175 ? -7.298 -0.820 18.438 1.00 92.69 175 VAL A O 1
ATOM 1345 N N . GLN A 1 176 ? -6.160 0.588 17.140 1.00 93.19 176 GLN A N 1
ATOM 1346 C CA . GLN A 1 176 ? -6.777 1.799 17.666 1.00 93.19 176 GLN A CA 1
ATOM 1347 C C . GLN A 1 176 ? -7.568 2.469 16.549 1.00 93.19 176 GLN A C 1
ATOM 1349 O O . GLN A 1 176 ? -7.031 2.702 15.471 1.00 93.19 176 GLN A O 1
ATOM 1354 N N . VAL A 1 177 ? -8.820 2.828 16.795 1.00 90.75 177 VAL A N 1
ATOM 1355 C CA . VAL A 1 177 ? -9.655 3.534 15.821 1.00 90.75 177 VAL A CA 1
ATOM 1356 C C . VAL A 1 177 ? -10.024 4.893 16.385 1.00 90.75 177 VAL A C 1
ATOM 1358 O O . VAL A 1 177 ? -10.628 4.977 17.454 1.00 90.75 177 VAL A O 1
ATOM 1361 N N . LYS A 1 178 ? -9.657 5.971 15.684 1.00 87.19 178 LYS A N 1
ATOM 1362 C CA . LYS A 1 178 ? -10.092 7.327 16.025 1.00 87.19 178 LYS A CA 1
ATOM 1363 C C . LYS A 1 178 ? -11.221 7.755 15.110 1.00 87.19 178 LYS A C 1
ATOM 1365 O O . LYS A 1 178 ? -11.088 7.707 13.891 1.00 87.19 178 LYS A O 1
ATOM 1370 N N . GLY A 1 179 ? -12.289 8.244 15.713 1.00 84.81 179 GLY A N 1
ATOM 1371 C CA . GLY A 1 179 ? -13.472 8.676 14.993 1.00 84.81 179 GLY A CA 1
ATOM 1372 C C . GLY A 1 179 ? -14.603 9.031 15.941 1.00 84.81 179 GLY A C 1
ATOM 1373 O O . GLY A 1 179 ? -14.383 9.341 17.119 1.00 84.81 179 GLY A O 1
ATOM 1374 N N . SER A 1 180 ? -15.810 8.969 15.413 1.00 81.88 180 SER A N 1
ATOM 1375 C CA . SER A 1 180 ? -17.049 9.142 16.154 1.00 81.88 180 SER A CA 1
ATOM 1376 C C . SER A 1 180 ? -18.185 8.384 15.479 1.00 81.88 180 SER A C 1
ATOM 1378 O O . SER A 1 180 ? -18.061 7.916 14.347 1.00 81.88 180 SER A O 1
ATOM 1380 N N . ALA A 1 181 ? -19.314 8.285 16.169 1.00 81.94 181 ALA A N 1
ATOM 1381 C CA . ALA A 1 181 ? -20.569 7.939 15.526 1.00 81.94 181 ALA A CA 1
ATOM 1382 C C . ALA A 1 181 ? -21.017 9.054 14.568 1.00 81.94 181 ALA A C 1
ATOM 1384 O O . ALA A 1 181 ? -20.706 10.233 14.783 1.00 81.94 181 ALA A O 1
ATOM 1385 N N . CYS A 1 182 ? -21.808 8.695 13.565 1.00 75.44 182 CYS A N 1
ATOM 1386 C CA . CYS A 1 182 ? -22.619 9.663 12.835 1.00 75.44 182 CYS A CA 1
ATOM 1387 C C . CYS A 1 182 ? -23.781 10.114 13.728 1.00 75.44 182 CYS A C 1
ATOM 1389 O O . CYS A 1 182 ? -23.752 11.232 14.237 1.00 75.44 182 CYS A O 1
ATOM 1391 N N . THR A 1 183 ? -24.659 9.184 14.116 1.00 75.62 183 THR A N 1
ATOM 1392 C CA . THR A 1 183 ? -25.629 9.351 15.214 1.00 75.62 183 THR A CA 1
ATOM 1393 C C . THR A 1 183 ? -25.504 8.208 16.221 1.00 75.62 183 THR A C 1
ATOM 1395 O O . THR A 1 183 ? -25.162 7.077 15.877 1.00 75.62 183 THR A O 1
ATOM 1398 N N . LEU A 1 184 ? -25.805 8.477 17.491 1.00 77.19 184 LEU A N 1
ATOM 1399 C CA . LEU A 1 184 ? -25.854 7.445 18.529 1.00 77.19 184 LEU A CA 1
ATOM 1400 C C . LEU A 1 184 ? -27.235 6.764 18.605 1.00 77.19 184 LEU A C 1
ATOM 1402 O O . LEU A 1 184 ? -28.245 7.389 18.285 1.00 77.19 184 LEU A O 1
ATOM 1406 N N . PRO A 1 185 ? -27.314 5.504 19.074 1.00 80.19 185 PRO A N 1
ATOM 1407 C CA . PRO A 1 185 ? -26.203 4.615 19.430 1.00 80.19 185 PRO A CA 1
ATOM 1408 C C . PRO A 1 185 ? -25.516 4.019 18.192 1.00 80.19 185 PRO A C 1
ATOM 1410 O O . PRO A 1 185 ? -26.193 3.599 17.257 1.00 80.19 185 PRO A O 1
ATOM 1413 N N . ALA A 1 186 ? -24.188 3.911 18.226 1.00 81.19 186 ALA A N 1
ATOM 1414 C CA . ALA A 1 186 ? -23.366 3.314 17.173 1.00 81.19 186 ALA A CA 1
ATOM 1415 C C . ALA A 1 186 ? -22.219 2.507 17.794 1.00 81.19 186 ALA A C 1
ATOM 1417 O O . ALA A 1 186 ? -21.796 2.790 18.915 1.00 81.19 186 ALA A O 1
ATOM 1418 N N . TRP A 1 187 ? -21.697 1.532 17.057 1.00 87.88 187 TRP A N 1
ATOM 1419 C CA . TRP A 1 187 ? -20.638 0.630 17.494 1.00 87.88 187 TRP A CA 1
ATOM 1420 C C . TRP A 1 187 ? -19.631 0.371 16.380 1.00 87.88 187 TRP A C 1
ATOM 1422 O O . TRP A 1 187 ? -19.908 0.558 15.196 1.00 87.88 187 TRP A O 1
ATOM 1432 N N . ILE A 1 188 ? -18.456 -0.097 16.775 1.00 89.38 188 ILE A N 1
ATOM 1433 C CA . ILE A 1 188 ? -17.445 -0.629 15.872 1.00 89.38 188 ILE A CA 1
ATOM 1434 C C . ILE A 1 188 ? -16.886 -1.923 16.460 1.00 89.38 188 ILE A C 1
ATOM 1436 O O . ILE A 1 188 ? -16.748 -2.069 17.674 1.00 89.38 188 ILE A O 1
ATOM 1440 N N . GLU A 1 189 ? -16.632 -2.890 15.596 1.00 91.50 189 GLU A N 1
ATOM 1441 C CA . GLU A 1 189 ? -16.162 -4.221 15.943 1.00 91.50 189 GLU A CA 1
ATOM 1442 C C . GLU A 1 189 ? -14.878 -4.507 15.180 1.00 91.50 189 GLU A C 1
ATOM 1444 O O . GLU A 1 189 ? -14.838 -4.329 13.967 1.00 91.50 189 GLU A O 1
ATOM 1449 N N . VAL A 1 190 ? -13.831 -4.933 15.882 1.00 92.19 190 VAL A N 1
ATOM 1450 C CA . VAL A 1 190 ? -12.531 -5.269 15.299 1.00 92.19 190 VAL A CA 1
ATOM 1451 C C . VAL A 1 190 ? -12.196 -6.706 15.652 1.00 92.19 190 VAL A C 1
ATOM 1453 O O . VAL A 1 190 ? -12.091 -7.043 16.828 1.00 92.19 190 VAL A O 1
ATOM 1456 N N . ASN A 1 191 ? -12.034 -7.562 14.641 1.00 92.38 191 ASN A N 1
ATOM 1457 C CA . ASN A 1 191 ? -11.731 -8.987 14.816 1.00 92.38 191 ASN A CA 1
ATOM 1458 C C . ASN A 1 191 ? -12.660 -9.691 15.834 1.00 92.38 191 ASN A C 1
ATOM 1460 O O . ASN A 1 191 ? -12.230 -10.563 16.586 1.00 92.38 191 ASN A O 1
ATOM 1464 N N . GLY A 1 192 ? -13.942 -9.307 15.853 1.00 88.94 192 GLY A N 1
ATOM 1465 C CA . GLY A 1 192 ? -14.963 -9.846 16.758 1.00 88.94 192 GLY A CA 1
ATOM 1466 C C . GLY A 1 192 ? -15.074 -9.145 18.120 1.00 88.94 192 GLY A C 1
ATOM 1467 O O . GLY A 1 192 ? -16.024 -9.413 18.854 1.00 88.94 192 GLY A O 1
ATOM 1468 N N . GLU A 1 193 ? -14.166 -8.226 18.463 1.00 93.75 193 GLU A N 1
ATOM 1469 C CA . GLU A 1 193 ? -14.259 -7.394 19.669 1.00 93.75 193 GLU A CA 1
ATOM 1470 C C . GLU A 1 193 ? -15.070 -6.124 19.365 1.00 93.75 193 GLU A C 1
ATOM 1472 O O . GLU A 1 193 ? -14.627 -5.272 18.597 1.00 93.75 193 GLU A O 1
ATOM 1477 N N . ARG A 1 194 ? -16.259 -5.977 19.964 1.00 93.44 194 ARG A N 1
ATOM 1478 C CA . ARG A 1 194 ? -17.147 -4.818 19.758 1.00 93.44 194 ARG A CA 1
ATOM 1479 C C . ARG A 1 194 ? -17.019 -3.784 20.874 1.00 93.44 194 ARG A C 1
ATOM 1481 O O . ARG A 1 194 ? -17.093 -4.132 22.049 1.00 93.44 194 ARG A O 1
ATOM 1488 N N . GLN A 1 195 ? -16.939 -2.509 20.499 1.00 94.56 195 GLN A N 1
ATOM 1489 C CA . GLN A 1 195 ? -17.035 -1.366 21.408 1.00 94.56 195 GLN A CA 1
ATOM 1490 C C . GLN A 1 195 ? -18.027 -0.322 20.873 1.00 94.56 195 GLN A C 1
ATOM 1492 O O . GLN A 1 195 ? -18.147 -0.113 19.664 1.00 94.56 195 GLN A O 1
ATOM 1497 N N . ASP A 1 196 ? -18.733 0.347 21.785 1.00 91.75 196 ASP A N 1
ATOM 1498 C CA . ASP A 1 196 ? -19.706 1.390 21.453 1.00 91.75 196 ASP A CA 1
ATOM 1499 C C . ASP A 1 196 ? -19.053 2.779 21.397 1.00 91.75 196 ASP A C 1
ATOM 1501 O O . ASP A 1 196 ? -18.161 3.127 22.182 1.00 91.75 196 ASP A O 1
ATOM 1505 N N . TRP A 1 197 ? -19.542 3.624 20.493 1.00 88.69 197 TRP A N 1
ATOM 1506 C CA . TRP A 1 197 ? -19.171 5.032 20.466 1.00 88.69 197 TRP A CA 1
ATOM 1507 C C . TRP A 1 197 ? -19.843 5.790 21.614 1.00 88.69 197 TRP A C 1
ATOM 1509 O O . TRP A 1 197 ? -21.038 5.639 21.858 1.00 88.69 197 TRP A O 1
ATOM 1519 N N . SER A 1 198 ? -19.092 6.659 22.302 1.00 87.88 198 SER A N 1
ATOM 1520 C CA . SER A 1 198 ? -19.661 7.572 23.314 1.00 87.88 198 SER A CA 1
ATOM 1521 C C . SER A 1 198 ? -19.880 8.993 22.784 1.00 87.88 198 SER A C 1
ATOM 1523 O O . SER A 1 198 ? -20.496 9.832 23.453 1.00 87.88 198 SER A O 1
ATOM 1525 N N . VAL A 1 199 ? -19.379 9.252 21.570 1.00 82.44 199 VAL A N 1
ATOM 1526 C CA . VAL A 1 199 ? -19.435 10.549 20.901 1.00 82.44 199 VAL A CA 1
ATOM 1527 C C . VAL A 1 199 ? -19.953 10.443 19.470 1.00 82.44 199 VAL A C 1
ATOM 1529 O O . VAL A 1 199 ? -19.702 9.443 18.800 1.00 82.44 199 VAL A O 1
ATOM 1532 N N . CYS A 1 200 ? -20.643 11.485 19.007 1.00 78.88 200 CYS A N 1
ATOM 1533 C CA . CYS A 1 200 ? -21.101 11.657 17.623 1.00 78.88 200 CYS A CA 1
ATOM 1534 C C . CYS A 1 200 ? -20.540 12.949 17.013 1.00 78.88 200 CYS A C 1
ATOM 1536 O O . CYS A 1 200 ? -20.153 13.860 17.750 1.00 78.88 200 CYS A O 1
ATOM 1538 N N . HIS A 1 201 ? -20.456 13.030 15.683 1.00 67.88 201 HIS A N 1
ATOM 1539 C CA . HIS A 1 201 ? -20.113 14.292 15.015 1.00 67.88 201 HIS A CA 1
ATOM 1540 C C . HIS A 1 201 ? -21.353 15.142 14.705 1.00 67.88 201 HIS A C 1
ATOM 1542 O O . HIS A 1 201 ? -21.277 16.365 14.861 1.00 67.88 201 HIS A O 1
ATOM 1548 N N . ASP A 1 202 ? -22.486 14.498 14.405 1.00 63.97 202 ASP A N 1
ATOM 1549 C CA . ASP A 1 202 ? -23.773 15.152 14.190 1.00 63.97 202 ASP A CA 1
ATOM 1550 C C . ASP A 1 202 ? -24.634 15.121 15.456 1.00 63.97 202 ASP A C 1
ATOM 1552 O O . ASP A 1 202 ? -24.995 14.076 15.999 1.00 63.97 202 ASP A O 1
ATOM 1556 N N . VAL A 1 203 ? -24.983 16.314 15.934 1.00 54.22 203 VAL A N 1
ATOM 1557 C CA . VAL A 1 203 ? -26.039 16.516 16.928 1.00 54.22 203 VAL A CA 1
ATOM 1558 C C . VAL A 1 203 ? -27.288 16.865 16.134 1.00 54.22 203 VAL A C 1
ATOM 1560 O O . VAL A 1 203 ? -27.487 18.020 15.764 1.00 54.22 203 VAL A O 1
ATOM 1563 N N . GLY A 1 204 ? -28.119 15.869 15.823 1.00 49.91 204 GLY A N 1
ATOM 1564 C CA . GLY A 1 204 ? -29.481 16.152 15.381 1.00 49.91 204 GLY A CA 1
ATOM 1565 C C . GLY A 1 204 ? -30.165 17.083 16.390 1.00 49.91 204 GLY A C 1
ATOM 1566 O O . GLY A 1 204 ? -29.980 16.939 17.598 1.00 49.91 204 GLY A O 1
ATOM 1567 N N . GLU A 1 205 ? -30.968 18.032 15.906 1.00 45.72 205 GLU A N 1
ATOM 1568 C CA . GLU A 1 205 ? -31.739 18.974 16.739 1.00 45.72 205 GLU A CA 1
ATOM 1569 C C . GLU A 1 205 ? -32.772 18.288 17.660 1.00 45.72 205 GLU A C 1
ATOM 1571 O O . GLU A 1 205 ? -33.476 18.971 18.403 1.00 45.72 205 GLU A O 1
ATOM 1576 N N . ASP A 1 206 ? -32.866 16.953 17.636 1.00 46.69 206 ASP A N 1
ATOM 1577 C CA . ASP A 1 206 ? -33.721 16.158 18.512 1.00 46.69 206 ASP A CA 1
ATOM 1578 C C . ASP A 1 206 ? -32.935 15.583 19.716 1.00 46.69 206 ASP A C 1
ATOM 1580 O O . ASP A 1 206 ? -32.328 14.506 19.633 1.00 46.69 206 ASP A O 1
ATOM 1584 N N . PRO A 1 207 ? -32.954 16.268 20.875 1.00 43.69 207 PRO A N 1
ATOM 1585 C CA . PRO A 1 207 ? -32.278 15.827 22.093 1.00 43.69 207 PRO A CA 1
ATOM 1586 C C . PRO A 1 207 ? -32.864 14.542 22.702 1.00 43.69 207 PRO A C 1
ATOM 1588 O O . PRO A 1 207 ? -32.299 14.033 23.670 1.00 43.69 207 PRO A O 1
ATOM 1591 N N . ALA A 1 208 ? -33.970 13.996 22.177 1.00 48.81 208 ALA A N 1
ATOM 1592 C CA . ALA A 1 208 ? -34.563 12.764 22.695 1.00 48.81 208 ALA A CA 1
ATOM 1593 C C . ALA A 1 208 ? -33.812 11.484 22.273 1.00 48.81 208 ALA A C 1
ATOM 1595 O O . ALA A 1 208 ? -34.000 10.448 22.911 1.00 48.81 208 ALA A O 1
ATOM 1596 N N . ASN A 1 209 ? -32.944 11.542 21.252 1.00 48.50 209 ASN A N 1
ATOM 1597 C CA . ASN A 1 209 ? -32.250 10.366 20.699 1.00 48.50 209 ASN A CA 1
ATOM 1598 C C . ASN A 1 209 ? -30.720 10.364 20.876 1.00 48.50 209 ASN A C 1
ATOM 1600 O O . ASN A 1 209 ? -30.061 9.403 20.485 1.00 48.50 209 ASN A O 1
ATOM 1604 N N . LEU A 1 210 ? -30.135 11.392 21.498 1.00 52.09 210 LEU A N 1
ATOM 1605 C CA . LEU A 1 210 ? -28.683 11.522 21.646 1.00 52.09 210 LEU A CA 1
ATOM 1606 C C . LEU A 1 210 ? -28.268 11.378 23.111 1.00 52.09 210 LEU A C 1
ATOM 1608 O O . LEU A 1 210 ? -28.231 12.340 23.870 1.00 52.09 210 LEU A O 1
ATOM 1612 N N . SER A 1 211 ? -27.913 10.162 23.523 1.00 53.56 211 SER A N 1
ATOM 1613 C CA . SER A 1 211 ? -27.370 9.908 24.864 1.00 53.56 211 SER A CA 1
ATOM 1614 C C . SER A 1 211 ? -25.864 10.192 24.996 1.00 53.56 211 SER A C 1
ATOM 1616 O O . SER A 1 211 ? -25.281 9.850 26.024 1.00 53.56 211 SER A O 1
ATOM 1618 N N . GLY A 1 212 ? -25.203 10.770 23.984 1.00 58.69 212 GLY A N 1
ATOM 1619 C CA . GLY A 1 212 ? -23.749 10.990 23.997 1.00 58.69 212 GLY A CA 1
ATOM 1620 C C . GLY A 1 212 ? -23.308 12.396 23.611 1.00 58.69 212 GLY A C 1
ATOM 1621 O O . GLY A 1 212 ? -24.118 13.276 23.333 1.00 58.69 212 GLY A O 1
ATOM 1622 N N . LYS A 1 213 ? -21.994 12.627 23.682 1.00 68.88 213 LYS A N 1
ATOM 1623 C CA . LYS A 1 213 ? -21.384 13.960 23.542 1.00 68.88 213 LYS A CA 1
ATOM 1624 C C . LYS A 1 213 ? -20.966 14.216 22.096 1.00 68.88 213 LYS A C 1
ATOM 1626 O O . LYS A 1 213 ? -20.581 13.288 21.398 1.00 68.88 213 LYS A O 1
ATOM 1631 N N . GLN A 1 214 ? -20.957 15.467 21.653 1.00 74.88 214 GLN A N 1
ATOM 1632 C CA . GLN A 1 214 ? -20.330 15.782 20.373 1.00 74.88 214 GLN A CA 1
ATOM 1633 C C . GLN A 1 214 ? -18.802 15.668 20.493 1.00 74.88 214 GLN A C 1
ATOM 1635 O O . GLN A 1 214 ? -18.225 16.121 21.486 1.00 74.88 214 GLN A O 1
ATOM 1640 N N . GLY A 1 215 ? -18.140 15.080 19.499 1.00 77.75 215 GLY A N 1
ATOM 1641 C CA . GLY A 1 215 ? -16.681 15.051 19.430 1.00 77.75 215 GLY A CA 1
ATOM 1642 C C . GLY A 1 215 ? -16.115 13.797 18.784 1.00 77.75 215 GLY A C 1
ATOM 1643 O O . GLY A 1 215 ? -16.795 13.091 18.053 1.00 77.75 215 GLY A O 1
ATOM 1644 N N . VAL A 1 216 ? -14.840 13.539 19.076 1.00 82.31 216 VAL A N 1
ATOM 1645 C CA . VAL A 1 216 ? -14.050 12.426 18.540 1.00 82.31 216 VAL A CA 1
ATOM 1646 C C . VAL A 1 216 ? -13.389 11.694 19.700 1.00 82.31 216 VAL A C 1
ATOM 1648 O O . VAL A 1 216 ? -12.880 12.330 20.624 1.00 82.31 216 VAL A O 1
ATOM 1651 N N . GLN A 1 217 ? -13.342 10.367 19.636 1.00 90.88 217 GLN A N 1
ATOM 1652 C CA . GLN A 1 217 ? -12.644 9.529 20.608 1.00 90.88 217 GLN A CA 1
ATOM 1653 C C . GLN A 1 217 ? -11.747 8.509 19.906 1.00 90.88 217 GLN A C 1
ATOM 1655 O O . GLN A 1 217 ? -11.868 8.280 18.703 1.00 90.88 217 GLN A O 1
ATOM 1660 N N . THR A 1 218 ? -10.848 7.892 20.668 1.00 93.25 218 THR A N 1
ATOM 1661 C CA . THR A 1 218 ? -10.086 6.724 20.223 1.00 93.25 218 THR A CA 1
ATOM 1662 C C . THR A 1 218 ? -10.565 5.504 20.993 1.00 93.25 218 THR A C 1
ATOM 1664 O O . THR A 1 218 ? -10.558 5.518 22.222 1.00 93.25 218 THR A O 1
ATOM 1667 N N . LEU A 1 219 ? -10.981 4.476 20.260 1.00 95.19 219 LEU A N 1
ATOM 1668 C CA . LEU A 1 219 ? -11.289 3.147 20.778 1.00 95.19 219 LEU A CA 1
ATOM 1669 C C . LEU A 1 219 ? -10.080 2.237 20.545 1.00 95.19 219 LEU A C 1
ATOM 1671 O O . LEU A 1 219 ? -9.462 2.311 19.483 1.00 95.19 219 LEU A O 1
ATOM 1675 N N . THR A 1 220 ? -9.724 1.415 21.531 1.00 96.44 220 THR A N 1
ATOM 1676 C CA . THR A 1 220 ? -8.550 0.529 21.480 1.00 96.44 220 THR A CA 1
ATOM 1677 C C . THR A 1 220 ? -8.996 -0.911 21.657 1.00 96.44 220 THR A C 1
ATOM 1679 O O . THR A 1 220 ? -9.549 -1.248 22.699 1.00 96.44 220 THR A O 1
ATOM 1682 N N . PHE A 1 221 ? -8.689 -1.738 20.666 1.00 95.81 221 PHE A N 1
ATOM 1683 C CA . PHE A 1 221 ? -8.993 -3.160 20.583 1.00 95.81 221 PHE A CA 1
ATOM 1684 C C . PHE A 1 221 ? -7.694 -3.938 20.740 1.00 95.81 221 PHE A C 1
ATOM 1686 O O . PHE A 1 221 ? -6.698 -3.630 20.080 1.00 95.81 221 PHE A O 1
ATOM 1693 N N . LYS A 1 222 ? -7.687 -4.923 21.627 1.00 93.25 222 LYS A N 1
ATOM 1694 C CA . LYS A 1 222 ? -6.496 -5.727 21.959 1.00 93.25 222 LYS A CA 1
ATOM 1695 C C . LYS A 1 222 ? -6.852 -7.130 22.444 1.00 93.25 222 LYS A C 1
ATOM 1697 O O . LYS A 1 222 ? -5.955 -7.944 22.642 1.00 93.25 222 LYS A O 1
ATOM 1702 N N . ASP A 1 223 ? -8.136 -7.394 22.667 1.00 87.06 223 ASP A N 1
ATOM 1703 C CA . ASP A 1 223 ? -8.635 -8.641 23.230 1.00 87.06 223 ASP A CA 1
ATOM 1704 C C . ASP A 1 223 ? -9.102 -9.561 22.082 1.00 87.06 223 ASP A C 1
ATOM 1706 O O . ASP A 1 223 ? -10.199 -10.117 22.103 1.00 87.06 223 ASP A O 1
ATOM 1710 N N . PHE A 1 224 ? -8.250 -9.711 21.060 1.00 87.75 224 PHE A N 1
ATOM 1711 C CA . PHE A 1 224 ? -8.429 -10.612 19.918 1.00 87.75 224 PHE A CA 1
ATOM 1712 C C . PHE A 1 224 ? -7.135 -11.388 19.630 1.00 87.75 224 PHE A C 1
ATOM 1714 O O . PHE A 1 224 ? -6.036 -10.935 19.956 1.00 87.75 224 PHE A O 1
ATOM 1721 N N . ASP A 1 225 ? -7.256 -12.560 19.002 1.00 87.12 225 ASP A N 1
ATOM 1722 C CA . ASP A 1 225 ? -6.094 -13.383 18.654 1.00 87.12 225 ASP A CA 1
ATOM 1723 C C . ASP A 1 225 ? -5.218 -12.686 17.597 1.00 87.12 225 ASP A C 1
ATOM 1725 O O . ASP A 1 225 ? -5.736 -12.289 16.545 1.00 87.12 225 ASP A O 1
ATOM 1729 N N . PRO A 1 226 ? -3.891 -12.574 17.812 1.00 86.69 226 PRO A N 1
ATOM 1730 C CA . PRO A 1 226 ? -3.027 -11.900 16.858 1.00 86.69 226 PRO A CA 1
ATOM 1731 C C . PRO A 1 226 ? -3.044 -12.540 15.469 1.00 86.69 226 PRO A C 1
ATOM 1733 O O . PRO A 1 226 ? -2.717 -13.719 15.292 1.00 86.69 226 PRO A O 1
ATOM 1736 N N . SER A 1 227 ? -3.376 -11.738 14.459 1.00 88.44 227 SER A N 1
ATOM 1737 C CA . SER A 1 227 ? -3.553 -12.185 13.077 1.00 88.44 227 SER A CA 1
ATOM 1738 C C . SER A 1 227 ? -2.953 -11.180 12.090 1.00 88.44 227 SER A C 1
ATOM 1740 O O . SER A 1 227 ? -2.699 -10.026 12.420 1.00 88.44 227 SER A O 1
ATOM 1742 N N . THR A 1 228 ? -2.707 -11.617 10.858 1.00 88.00 228 THR A N 1
ATOM 1743 C CA . THR A 1 228 ? -2.282 -10.742 9.751 1.00 88.00 228 THR A CA 1
ATOM 1744 C C . THR A 1 228 ? -3.459 -10.055 9.055 1.00 88.00 228 THR A C 1
ATOM 1746 O O . THR A 1 228 ? -3.257 -9.342 8.080 1.00 88.00 228 THR A O 1
ATOM 1749 N N . ALA A 1 229 ? -4.692 -10.294 9.508 1.00 89.50 229 ALA A N 1
ATOM 1750 C CA . ALA A 1 229 ? -5.906 -9.764 8.902 1.00 89.50 229 ALA A CA 1
ATOM 1751 C C . ALA A 1 229 ? -6.711 -9.000 9.955 1.00 89.50 229 ALA A C 1
ATOM 1753 O O . ALA A 1 229 ? -7.161 -9.579 10.945 1.00 89.50 229 ALA A O 1
ATOM 1754 N N . VAL A 1 230 ? -6.909 -7.703 9.740 1.00 89.38 230 VAL A N 1
ATOM 1755 C CA . VAL A 1 230 ? -7.765 -6.874 10.592 1.00 89.38 230 VAL A CA 1
ATOM 1756 C C . VAL A 1 230 ? -9.087 -6.666 9.876 1.00 89.38 230 VAL A C 1
ATOM 1758 O O . VAL A 1 230 ? -9.125 -6.020 8.832 1.00 89.38 230 VAL A O 1
ATOM 1761 N N . ASN A 1 231 ? -10.158 -7.206 10.449 1.00 90.12 231 ASN A N 1
ATOM 1762 C CA . ASN A 1 231 ? -11.521 -7.051 9.954 1.00 90.12 231 ASN A CA 1
ATOM 1763 C C . ASN A 1 231 ? -12.244 -6.068 10.872 1.00 90.12 231 ASN A C 1
ATOM 1765 O O . ASN A 1 231 ? -12.306 -6.291 12.084 1.00 90.12 231 ASN A O 1
ATOM 1769 N N . ILE A 1 232 ? -12.763 -4.983 10.310 1.00 87.75 232 ILE A N 1
ATOM 1770 C CA . ILE A 1 232 ? -13.460 -3.930 11.045 1.00 87.75 232 ILE A CA 1
ATOM 1771 C C . ILE A 1 232 ? -14.871 -3.801 10.497 1.00 87.75 232 ILE A C 1
ATOM 1773 O O . ILE A 1 232 ? -15.058 -3.563 9.304 1.00 87.75 232 ILE A O 1
ATOM 1777 N N . HIS A 1 233 ? -15.862 -3.930 11.372 1.00 85.44 233 HIS A N 1
ATOM 1778 C CA . HIS A 1 233 ? -17.273 -3.750 11.057 1.00 85.44 233 HIS A CA 1
ATOM 1779 C C . HIS A 1 233 ? -17.820 -2.554 11.830 1.00 85.44 233 HIS A C 1
ATOM 1781 O O . HIS A 1 233 ? -17.537 -2.392 13.016 1.00 85.44 233 HIS A O 1
ATOM 1787 N N . THR A 1 234 ? -18.633 -1.728 11.184 1.00 81.75 234 THR A N 1
ATOM 1788 C CA . THR A 1 234 ? -19.313 -0.598 11.826 1.00 81.75 234 THR A CA 1
ATOM 1789 C C . THR A 1 234 ? -20.805 -0.875 11.954 1.00 81.75 234 THR A C 1
ATOM 1791 O O . THR A 1 234 ? -21.372 -1.657 11.189 1.00 81.75 234 THR A O 1
ATOM 1794 N N . SER A 1 235 ? -21.462 -0.211 12.902 1.00 77.25 235 SER A N 1
ATOM 1795 C CA . SER A 1 235 ? -22.920 -0.174 12.972 1.00 77.25 235 SER A CA 1
ATOM 1796 C C . SER A 1 235 ? -23.551 0.427 11.719 1.00 77.25 235 SER A C 1
ATOM 1798 O O . SER A 1 235 ? -22.921 1.178 10.974 1.00 77.25 235 SER A O 1
ATOM 1800 N N . ASN A 1 236 ? -24.812 0.059 11.492 1.00 66.38 236 ASN A N 1
ATOM 1801 C CA . ASN A 1 236 ? -25.465 0.291 10.218 1.00 66.38 236 ASN A CA 1
ATOM 1802 C C . ASN A 1 236 ? -25.914 1.747 9.989 1.00 66.38 236 ASN A C 1
ATOM 1804 O O . ASN A 1 236 ? -26.643 2.291 10.818 1.00 66.38 236 ASN A O 1
ATOM 1808 N N . HIS A 1 237 ? -25.636 2.308 8.811 1.00 56.06 237 HIS A N 1
ATOM 1809 C CA . HIS A 1 237 ? -26.373 3.434 8.231 1.00 56.06 237 HIS A CA 1
ATOM 1810 C C . HIS A 1 237 ? -27.526 2.890 7.369 1.00 56.06 237 HIS A C 1
ATOM 1812 O O . HIS A 1 237 ? -27.304 2.317 6.304 1.00 56.06 237 HIS A O 1
ATOM 1818 N N . VAL A 1 238 ? -28.774 3.027 7.823 1.00 45.97 238 VAL A N 1
ATOM 1819 C CA . VAL A 1 238 ? -29.964 2.704 7.014 1.00 45.97 238 VAL A CA 1
ATOM 1820 C C . VAL A 1 238 ? -30.732 3.998 6.807 1.00 45.97 238 VAL A C 1
ATOM 1822 O O . VAL A 1 238 ? -31.690 4.270 7.520 1.00 45.97 238 VAL A O 1
ATOM 1825 N N . ALA A 1 239 ? -30.318 4.814 5.842 1.00 40.44 239 ALA A N 1
ATOM 1826 C CA . ALA A 1 239 ? -31.129 5.947 5.417 1.00 40.44 239 ALA A CA 1
ATOM 1827 C C . ALA A 1 239 ? -31.324 5.876 3.900 1.00 40.44 239 ALA A C 1
ATOM 1829 O O . ALA A 1 239 ? -30.339 5.786 3.170 1.00 40.44 239 ALA A O 1
ATOM 1830 N N . PRO A 1 240 ? -32.563 5.913 3.383 1.00 40.34 240 PRO A N 1
ATOM 1831 C CA . PRO A 1 240 ? -32.755 6.237 1.981 1.00 40.34 240 PRO A CA 1
ATOM 1832 C C . PRO A 1 240 ? -32.265 7.675 1.768 1.00 40.34 240 PRO A C 1
ATOM 1834 O O . PRO A 1 240 ? -32.782 8.605 2.380 1.00 40.34 240 PRO A O 1
ATOM 1837 N N . TRP A 1 241 ? -31.282 7.867 0.886 1.00 39.62 241 TRP A N 1
ATOM 1838 C CA . TRP A 1 241 ? -30.669 9.173 0.585 1.00 39.62 241 TRP A CA 1
ATOM 1839 C C . TRP A 1 241 ? -31.620 10.197 -0.079 1.00 39.62 241 TRP A C 1
ATOM 1841 O O . TRP A 1 241 ? -31.208 11.273 -0.498 1.00 39.62 241 TRP A O 1
ATOM 1851 N N . TYR A 1 242 ? -32.919 9.907 -0.154 1.00 43.66 242 TYR A N 1
ATOM 1852 C CA . TYR A 1 242 ? -33.931 10.867 -0.573 1.00 43.66 242 TYR A CA 1
ATOM 1853 C C . TYR A 1 242 ? -35.030 10.960 0.483 1.00 43.66 242 TYR A C 1
ATOM 1855 O O . TYR A 1 242 ? -35.769 9.987 0.662 1.00 43.66 242 TYR A O 1
ATOM 1863 N N . PRO A 1 243 ? -35.205 12.120 1.145 1.00 42.16 243 PRO A N 1
ATOM 1864 C CA . PRO A 1 243 ? -36.407 12.361 1.919 1.00 42.16 243 PRO A CA 1
ATOM 1865 C C . PRO A 1 243 ? -37.586 12.363 0.945 1.00 42.16 243 PRO A C 1
ATOM 1867 O O . PRO A 1 243 ? -37.808 13.313 0.193 1.00 42.16 243 PRO A O 1
ATOM 1870 N N . THR A 1 244 ? -38.356 11.280 0.921 1.00 44.34 244 THR A N 1
ATOM 1871 C CA . THR A 1 244 ? -39.717 11.357 0.396 1.00 44.34 244 THR A CA 1
ATOM 1872 C C . THR A 1 244 ? -40.524 12.227 1.350 1.00 44.34 244 THR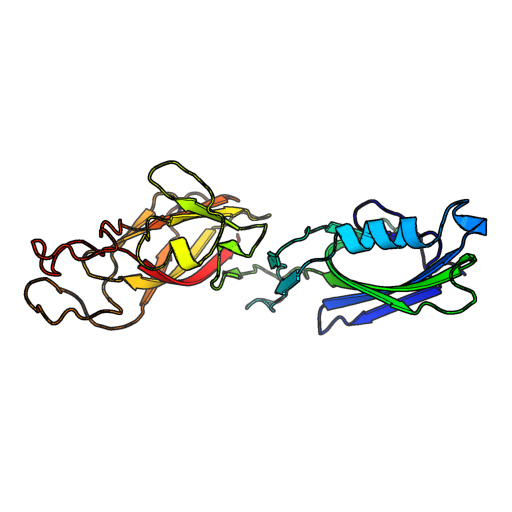 A C 1
ATOM 1874 O O . THR A 1 244 ? -40.343 12.136 2.563 1.00 44.34 244 THR A O 1
ATOM 1877 N N . VAL A 1 245 ? -41.426 13.047 0.810 1.00 48.75 245 VAL A N 1
ATOM 1878 C CA . VAL A 1 245 ? -42.263 14.021 1.543 1.00 48.75 245 VAL A CA 1
ATOM 1879 C C . VAL A 1 245 ? -43.028 13.389 2.728 1.00 48.75 245 VAL A C 1
ATOM 1881 O O . VAL A 1 245 ? -43.409 14.091 3.660 1.00 48.75 245 VAL A O 1
ATOM 1884 N N . ASP A 1 246 ? -43.165 12.061 2.737 1.00 45.81 246 ASP A N 1
ATOM 1885 C CA . ASP A 1 246 ? -43.853 11.268 3.759 1.00 45.81 246 ASP A CA 1
ATOM 1886 C C . ASP A 1 246 ? -42.943 10.687 4.870 1.00 45.81 246 ASP A C 1
ATOM 1888 O O . ASP A 1 246 ? -43.442 10.000 5.761 1.00 45.81 246 ASP A O 1
ATOM 1892 N N . GLN A 1 247 ? -41.624 10.937 4.857 1.00 45.56 247 GLN A N 1
ATOM 1893 C CA . GLN A 1 247 ? -40.687 10.467 5.895 1.00 45.56 247 GLN A CA 1
ATOM 1894 C C . GLN A 1 247 ? -39.788 11.600 6.419 1.00 45.56 247 GLN A C 1
ATOM 1896 O O . GLN A 1 247 ? -38.665 11.781 5.944 1.00 45.56 247 GLN A O 1
ATOM 1901 N N . PRO A 1 248 ? -40.253 12.381 7.410 1.00 43.16 248 PRO A N 1
ATOM 1902 C CA . PRO A 1 248 ? -39.447 13.434 8.011 1.00 43.16 248 PRO A CA 1
ATOM 1903 C C . PRO A 1 248 ? -38.308 12.847 8.871 1.00 43.16 248 PRO A C 1
ATOM 1905 O O . PRO A 1 248 ? -38.507 12.426 10.007 1.00 43.16 248 PRO A O 1
ATOM 1908 N N . ASN A 1 249 ? -37.096 12.839 8.312 1.00 48.91 249 ASN A N 1
ATOM 1909 C CA . ASN A 1 249 ? -35.831 13.227 8.955 1.00 48.91 249 ASN A CA 1
ATOM 1910 C C . ASN A 1 249 ? -35.419 12.668 10.338 1.00 48.91 249 ASN A C 1
ATOM 1912 O O . ASN A 1 249 ? -34.676 13.356 11.031 1.00 48.91 249 ASN A O 1
ATOM 1916 N N . THR A 1 250 ? -35.828 11.478 10.795 1.00 44.12 250 THR A N 1
ATOM 1917 C CA . THR A 1 250 ? -35.580 11.158 12.226 1.00 44.12 250 THR A CA 1
ATOM 1918 C C . THR A 1 250 ? -35.019 9.799 12.615 1.00 44.12 250 THR A C 1
ATOM 1920 O O . THR A 1 250 ? -34.722 9.635 13.795 1.00 44.12 250 THR A O 1
ATOM 1923 N N . LEU A 1 251 ? -34.783 8.826 11.730 1.00 46.72 251 LEU A N 1
ATOM 1924 C CA . LEU A 1 251 ? -34.289 7.527 12.207 1.00 46.72 251 LEU A CA 1
ATOM 1925 C C . LEU A 1 251 ? -33.291 6.862 11.245 1.00 46.72 251 LEU A C 1
ATOM 1927 O O . LEU A 1 251 ? -33.669 6.456 10.155 1.00 46.72 251 LEU A O 1
ATOM 1931 N N . MET A 1 252 ? -32.077 6.625 11.769 1.00 52.25 252 MET A N 1
ATOM 1932 C CA . MET A 1 252 ? -31.165 5.498 11.470 1.00 52.25 252 MET A CA 1
ATOM 1933 C C . MET A 1 252 ? -29.855 5.748 10.699 1.00 52.25 252 MET A C 1
ATOM 1935 O O . MET A 1 252 ? -29.329 4.810 10.098 1.00 52.25 252 MET A O 1
ATOM 1939 N N . ASP A 1 253 ? -29.229 6.920 10.823 1.00 58.94 253 ASP A N 1
ATOM 1940 C CA . ASP A 1 253 ? -27.780 7.006 10.580 1.00 58.94 253 ASP A CA 1
ATOM 1941 C C . ASP A 1 253 ? -26.995 6.596 11.840 1.00 58.94 253 ASP A C 1
ATOM 1943 O O . ASP A 1 253 ? -26.590 7.429 12.644 1.00 58.94 253 ASP A O 1
ATOM 1947 N N . ARG A 1 254 ? -26.778 5.292 12.034 1.00 65.44 254 ARG A N 1
ATOM 1948 C CA . ARG A 1 254 ? -25.872 4.786 13.080 1.00 65.44 254 ARG A CA 1
ATOM 1949 C C . ARG A 1 254 ? -24.500 4.446 12.495 1.00 65.44 254 ARG A C 1
ATOM 1951 O O . ARG A 1 254 ? -23.846 3.542 13.006 1.00 65.44 254 ARG A O 1
ATOM 1958 N N . GLY A 1 255 ? -24.083 5.120 11.423 1.00 73.44 255 GLY A N 1
ATOM 1959 C CA . GLY A 1 255 ? -22.769 4.963 10.810 1.00 73.44 255 GLY A CA 1
ATOM 1960 C C . GLY A 1 255 ? -21.626 5.438 11.712 1.00 73.44 255 GLY A C 1
ATOM 1961 O O . GLY A 1 255 ? -21.823 5.855 12.862 1.00 73.44 255 GLY A O 1
ATOM 1962 N N . CYS A 1 256 ? -20.403 5.348 11.195 1.00 76.62 256 CYS A N 1
ATOM 1963 C CA . CYS A 1 256 ? -19.197 5.782 11.895 1.00 76.62 256 CYS A CA 1
ATOM 1964 C C . CYS A 1 256 ? -18.367 6.699 11.001 1.00 76.62 256 CYS A C 1
ATOM 1966 O O . CYS A 1 256 ? -17.962 6.309 9.909 1.00 76.62 256 CYS A O 1
ATOM 1968 N N . TRP A 1 257 ? -17.995 7.860 11.531 1.00 75.56 257 TRP A N 1
ATOM 1969 C CA . TRP A 1 257 ? -17.041 8.752 10.896 1.00 75.56 257 TRP A CA 1
ATOM 1970 C C . TRP A 1 257 ? -15.632 8.455 11.408 1.00 75.56 257 TRP A C 1
ATOM 1972 O O . TRP A 1 257 ? -15.262 8.811 12.532 1.00 75.56 257 TRP A O 1
ATOM 1982 N N . LEU A 1 258 ? -14.843 7.753 10.595 1.00 80.00 258 LEU A N 1
ATOM 1983 C CA . LEU A 1 258 ? -13.481 7.352 10.945 1.00 80.00 258 LEU A CA 1
ATOM 1984 C C . LEU A 1 258 ? -12.466 8.380 10.439 1.00 80.00 258 LEU A C 1
ATOM 1986 O O . LEU A 1 258 ? -12.481 8.774 9.277 1.00 80.00 258 LEU A O 1
ATOM 1990 N N . LEU A 1 259 ? -11.552 8.788 11.317 1.00 73.62 259 LEU A N 1
ATOM 1991 C CA . LEU A 1 259 ? -10.456 9.706 10.998 1.00 73.62 259 LEU A CA 1
ATOM 1992 C C . LEU A 1 259 ? -9.166 8.953 10.705 1.00 73.62 259 LEU A C 1
ATOM 1994 O O . LEU A 1 259 ? -8.431 9.311 9.790 1.00 73.62 259 LEU A O 1
ATOM 1998 N N . TRP A 1 260 ? -8.869 7.934 11.510 1.00 79.19 260 TRP A N 1
ATOM 1999 C CA . TRP A 1 260 ? -7.766 7.027 11.244 1.00 79.19 260 TRP A CA 1
ATOM 2000 C C . TRP A 1 260 ? -7.934 5.693 11.961 1.00 79.19 260 TRP A C 1
ATOM 2002 O O . TRP A 1 260 ? -8.580 5.600 13.008 1.00 79.19 260 TRP A O 1
ATOM 2012 N N . ILE A 1 261 ? -7.275 4.674 11.419 1.00 85.50 261 ILE A N 1
ATOM 2013 C CA . ILE A 1 261 ? -7.097 3.361 12.040 1.00 85.50 261 ILE A CA 1
ATOM 2014 C C . ILE A 1 261 ? -5.602 3.151 12.243 1.00 85.50 261 ILE A C 1
ATOM 2016 O O . ILE A 1 261 ? -4.823 3.286 11.306 1.00 85.50 261 ILE A O 1
ATOM 2020 N N . ARG A 1 262 ? -5.183 2.840 13.466 1.00 85.81 262 ARG A N 1
ATOM 2021 C CA . ARG A 1 262 ? -3.804 2.504 13.796 1.00 85.81 262 ARG A CA 1
ATOM 2022 C C . ARG A 1 262 ? -3.697 1.021 14.103 1.00 85.81 262 ARG A C 1
ATOM 2024 O O . ARG A 1 262 ? -4.400 0.534 14.977 1.00 85.81 262 ARG A O 1
ATOM 2031 N N . VAL A 1 263 ? -2.780 0.336 13.439 1.00 87.75 263 VAL A N 1
ATOM 2032 C CA . VAL A 1 263 ? -2.521 -1.099 13.604 1.00 87.75 263 VAL A CA 1
ATOM 2033 C C . VAL A 1 263 ? -1.151 -1.279 14.248 1.00 87.75 263 VAL A C 1
ATOM 2035 O O . VAL A 1 263 ? -0.204 -0.625 13.825 1.00 87.75 263 VAL A O 1
ATOM 2038 N N . ILE A 1 264 ? -1.031 -2.112 15.283 1.00 86.31 264 ILE A N 1
ATOM 2039 C CA . ILE A 1 264 ? 0.198 -2.307 16.071 1.00 86.31 264 ILE A CA 1
ATOM 2040 C C . ILE A 1 264 ? 0.585 -3.793 16.074 1.00 86.31 264 ILE A C 1
ATOM 2042 O O . ILE A 1 264 ? -0.250 -4.651 16.364 1.00 86.31 264 ILE A O 1
ATOM 2046 N N . TYR A 1 265 ? 1.861 -4.091 15.806 1.00 85.62 265 TYR A N 1
ATOM 2047 C CA . TYR A 1 265 ? 2.398 -5.461 15.718 1.00 85.62 265 TYR A CA 1
ATOM 2048 C C . TYR A 1 265 ? 2.929 -6.027 17.038 1.00 85.62 265 TYR A C 1
ATOM 2050 O O . TYR A 1 265 ? 3.271 -5.267 17.954 1.00 85.62 265 TYR A O 1
ATOM 2058 N N . GLU A 1 266 ? 3.010 -7.364 17.100 1.00 78.69 266 GLU A N 1
ATOM 2059 C CA . GLU A 1 266 ? 3.879 -8.113 18.033 1.00 78.69 266 GLU A CA 1
ATOM 2060 C C . GLU A 1 266 ? 5.352 -7.672 17.959 1.00 78.69 266 GLU A C 1
ATOM 2062 O O . GLU A 1 266 ? 5.852 -7.362 16.848 1.00 78.69 266 GLU A O 1
#

Sequence (266 aa):
MAYGDWTIGGIVPCNIESLEKDPINRIITFHCVADYDLLDADPRTEIALFDAMACQIINNDQLLNGGSKLQVQGGNIITITEATPGGDITYTAAIESVNIKEDSMSDDAIWYDIVAHYETTGKSSSFVYIPPYWSYSNMVYSNGTDGSNPSNAAEWAGNELGIINITETKKVREVQVKGSACTLPAWIEVNGERQDWSVCHDVGEDPANLSGKQGVQTLTFKDFDPSTAVNIHTSNHVAPWYPTVDQPNTLMDRGCWLLWIRVIYE

pLDDT: mean 78.11, std 17.16, range [34.94, 97.38]

Foldseek 3Di:
DAPAQKAKQNDTALGFPDWDADVVQQKIKTWGKQFCVSVVDQSVVSLVVLQQQAFCDWDFDAFPQGKTDIWTAPHDQGWMWGQDPVGIDIWRKGWNDKAWDDDPCNRGMTIIMTMMHTITDGDQTKDKAFPPQLRGPQKDWAAPPPRDDDDDDVVPPQFAFIKIKGAAPAWFQKKKWKWAWQAPFKWKAKQRRIDTGQEHCDDDPDPVRHPHYHDMDMDMDRPHDTDRMIIMGIDGRDDDPDPDPPDPDDDGRRHIGTGIMMTTHD

Secondary structure (DSSP, 8-state):
----EEEETTB--S-EEEEEEETTTTEEEEEEEEEHHHHTS-HHHHHHHHHTTB-SEEE-PBPTTS-B--EEESS--EEEEEE-TT--EEEEEEEEEEEE---TTTTTEEEEEEEEEE--PPSS-EEEE-S-GGG-TTEEEEETTT-PPPS-SGGGTT---EEEEEEEEEEEEEEEEEEEESSSS-EEEETTEEEE-SEES---S-TTS--SEES-EEEEE--S--EEEEEEEE--B---SS--TTS-S-S-B--EEEEEEEEEE-

Organism: Methanobacterium paludis (strain DSM 25820 / JCM 18151 / SWAN1) (NCBI:txid868131)

Radius of gyration: 23.58 Å; chains: 1; bounding box: 74×32×57 Å